Protein AF-A0A9P5N748-F1 (afdb_monomer_lite)

pLDDT: mean 77.28, std 21.76, range [34.34, 97.38]

Radius of gyration: 28.3 Å; chains: 1; bounding box: 43×40×95 Å

Secondary structure (DSSP, 8-state):
-HHHHHHHHHHHHHHHHHHHHHHHTT--------------------------------------------PPPEEEEE-TTS-EEEEESTTSPPPP----TT-HHHHHHHS-SSSTT--S--S-EETTEE--GGGHHHHHPPPTT---STTHHHHHHHHHHHHHHHHHHHHTS-HHHHHHHTEETTEEPPHHHHHHHHHHHHHHT-

Organism: Gymnopilus junonius (NCBI:txid109634)

Structure (mmCIF, N/CA/C/O backbone):
data_AF-A0A9P5N748-F1
#
_entry.id   AF-A0A9P5N748-F1
#
loop_
_atom_site.group_PDB
_atom_site.id
_atom_site.type_symbol
_atom_site.label_atom_id
_atom_site.label_alt_id
_atom_site.label_comp_id
_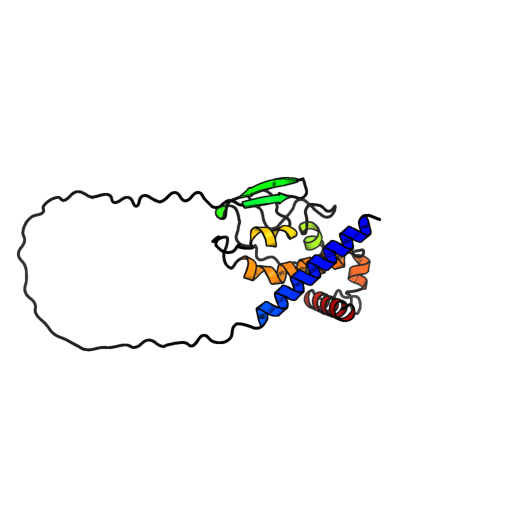atom_site.label_asym_id
_atom_site.label_entity_id
_atom_site.label_seq_id
_atom_site.pdbx_PDB_ins_code
_atom_site.Cartn_x
_atom_site.Cartn_y
_atom_site.Cartn_z
_atom_site.occupancy
_atom_site.B_iso_or_equiv
_atom_site.auth_seq_id
_atom_site.auth_comp_id
_atom_site.auth_asym_id
_atom_site.auth_atom_id
_atom_site.pdbx_PDB_model_num
ATOM 1 N N . MET A 1 1 ? 18.514 13.114 22.046 1.00 48.69 1 MET A N 1
ATOM 2 C CA . MET A 1 1 ? 18.295 14.350 21.259 1.00 48.69 1 MET A CA 1
ATOM 3 C C . MET A 1 1 ? 18.157 14.121 19.747 1.00 48.69 1 MET A C 1
ATOM 5 O O .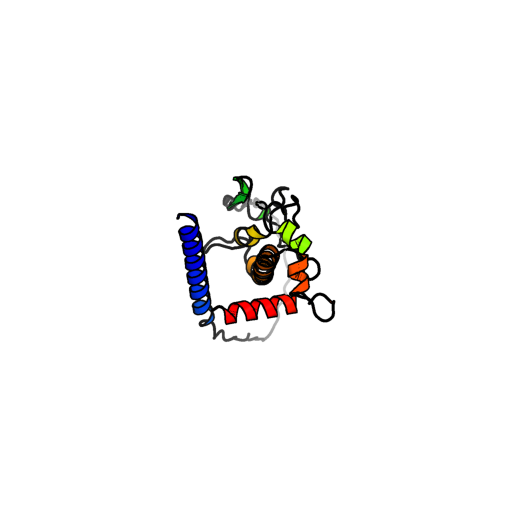 MET A 1 1 ? 17.490 14.914 19.111 1.00 48.69 1 MET A O 1
ATOM 9 N N . VAL A 1 2 ? 18.690 13.035 19.163 1.00 51.62 2 VAL A N 1
ATOM 10 C CA . VAL A 1 2 ? 18.658 12.780 17.699 1.00 51.62 2 VAL A CA 1
ATOM 11 C C . VAL A 1 2 ? 17.27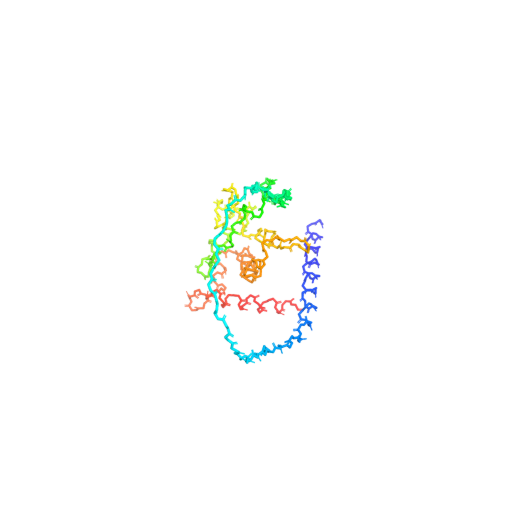4 12.356 17.156 1.00 51.62 2 VAL A C 1
ATOM 13 O O . VAL A 1 2 ? 16.932 12.645 16.016 1.00 51.62 2 VAL A O 1
ATOM 16 N N . ALA A 1 3 ? 16.429 11.712 17.970 1.00 43.66 3 ALA A N 1
ATOM 17 C CA . ALA A 1 3 ? 15.136 11.180 17.514 1.00 43.66 3 ALA A CA 1
ATOM 18 C C . ALA A 1 3 ? 14.044 12.245 17.266 1.00 43.66 3 ALA A C 1
ATOM 20 O O . ALA A 1 3 ? 13.113 11.996 16.501 1.00 43.66 3 ALA A O 1
ATOM 21 N N . GLN A 1 4 ? 14.138 13.419 17.903 1.00 40.50 4 GLN A N 1
ATOM 22 C CA . GLN A 1 4 ? 13.202 14.527 17.659 1.00 40.50 4 GLN A CA 1
ATOM 23 C C . GLN A 1 4 ? 13.522 15.251 16.348 1.00 40.50 4 GLN A C 1
ATOM 25 O O . GLN A 1 4 ? 12.605 15.583 15.603 1.00 40.50 4 GLN A O 1
ATOM 30 N N . ASP A 1 5 ? 14.806 15.379 16.021 1.00 42.56 5 ASP A N 1
ATOM 31 C CA . ASP A 1 5 ? 15.286 16.079 14.827 1.00 42.56 5 ASP A CA 1
ATOM 32 C C . ASP A 1 5 ? 14.899 15.341 13.528 1.00 42.56 5 ASP A C 1
ATOM 34 O O . ASP A 1 5 ? 14.432 15.938 12.558 1.00 42.56 5 ASP A O 1
ATOM 38 N N . VAL A 1 6 ? 14.947 14.001 13.545 1.00 49.28 6 VAL A N 1
ATOM 39 C CA . VAL A 1 6 ? 14.512 13.163 12.411 1.00 49.28 6 VAL A CA 1
ATOM 40 C C . VAL A 1 6 ? 12.992 13.208 12.217 1.00 49.28 6 VAL A C 1
ATOM 42 O O . VAL A 1 6 ? 12.520 13.271 11.081 1.00 49.28 6 VAL A O 1
ATOM 45 N N . LYS A 1 7 ? 12.205 13.224 13.303 1.00 49.28 7 LYS A N 1
ATOM 46 C CA . LYS A 1 7 ? 10.741 13.366 13.203 1.00 49.28 7 LYS A CA 1
ATOM 47 C C . LYS A 1 7 ? 10.353 14.720 12.615 1.00 49.28 7 LYS A C 1
ATOM 49 O O . LYS A 1 7 ? 9.519 14.761 11.714 1.00 49.28 7 LYS A O 1
ATOM 54 N N . GLN A 1 8 ? 11.004 15.790 13.064 1.00 47.31 8 GLN A N 1
ATOM 55 C CA . GLN A 1 8 ? 10.732 17.143 12.590 1.00 47.31 8 GLN A CA 1
ATOM 56 C C . GLN A 1 8 ? 11.133 17.315 11.115 1.00 47.31 8 GLN A C 1
ATOM 58 O O . GLN A 1 8 ? 10.377 17.885 10.331 1.00 47.31 8 GLN A O 1
ATOM 63 N N . SER A 1 9 ? 12.254 16.724 10.692 1.00 40.53 9 SER A N 1
ATOM 64 C CA . SER A 1 9 ? 12.703 16.755 9.293 1.00 40.53 9 SER A CA 1
ATOM 65 C C . SER A 1 9 ? 11.767 15.985 8.340 1.00 40.53 9 SER A C 1
ATOM 67 O O . SER A 1 9 ? 11.447 16.450 7.238 1.00 40.53 9 SER A O 1
ATOM 69 N N . ILE A 1 10 ? 11.227 14.842 8.784 1.00 50.59 10 ILE A N 1
ATOM 70 C CA . ILE A 1 10 ? 10.219 14.079 8.027 1.00 50.59 10 ILE A CA 1
ATOM 71 C C . ILE A 1 10 ? 8.899 14.857 7.932 1.00 50.59 10 ILE A C 1
ATOM 73 O O . ILE A 1 10 ? 8.238 14.838 6.891 1.00 50.59 10 ILE A O 1
ATOM 77 N N . GLU A 1 11 ? 8.504 15.556 8.990 1.00 54.81 11 GLU A N 1
ATOM 78 C CA . GLU A 1 11 ? 7.270 16.344 9.023 1.00 54.81 11 GLU A CA 1
ATOM 79 C C . GLU A 1 11 ? 7.354 17.579 8.109 1.00 54.81 11 GLU A C 1
ATOM 81 O O . GLU A 1 11 ? 6.445 17.810 7.307 1.00 54.81 11 GLU A O 1
ATOM 86 N N . ILE A 1 12 ? 8.498 18.273 8.100 1.00 53.16 12 ILE A N 1
ATOM 87 C CA . ILE A 1 12 ? 8.776 19.413 7.207 1.00 53.16 12 ILE A CA 1
ATOM 88 C C . ILE A 1 12 ? 8.770 18.982 5.732 1.00 53.16 12 ILE A C 1
ATOM 90 O O . ILE A 1 12 ? 8.123 19.620 4.896 1.00 53.16 12 ILE A O 1
ATOM 94 N N . THR A 1 13 ? 9.407 17.851 5.411 1.00 61.03 13 THR A N 1
ATOM 95 C CA . THR A 1 13 ? 9.440 17.313 4.038 1.00 61.03 13 THR A CA 1
ATOM 96 C C . THR A 1 13 ? 8.032 16.947 3.549 1.00 61.03 13 THR A C 1
ATOM 98 O O . THR A 1 13 ? 7.676 17.185 2.392 1.00 61.03 13 THR A O 1
ATOM 101 N N . ASN A 1 14 ? 7.186 16.420 4.440 1.00 46.31 14 ASN A N 1
ATOM 102 C CA . ASN A 1 14 ? 5.800 16.088 4.116 1.00 46.31 14 ASN A CA 1
ATOM 103 C C . ASN A 1 14 ? 4.906 17.332 3.966 1.00 46.31 14 ASN A C 1
ATOM 105 O O . ASN A 1 14 ? 4.003 17.316 3.125 1.00 46.31 14 ASN A O 1
ATOM 109 N N . MET A 1 15 ? 5.165 18.415 4.707 1.00 59.38 15 MET A N 1
ATOM 110 C CA . MET A 1 15 ? 4.459 19.688 4.522 1.00 59.38 15 MET A CA 1
ATOM 111 C C . MET A 1 15 ? 4.819 20.365 3.192 1.00 59.38 15 MET A C 1
ATOM 113 O O . MET A 1 15 ? 3.913 20.782 2.465 1.00 59.38 15 MET A O 1
ATOM 117 N N . GLN A 1 16 ? 6.101 20.402 2.809 1.00 59.28 16 GLN A N 1
ATOM 118 C CA . GLN A 1 16 ? 6.517 20.966 1.514 1.00 59.28 16 GLN A CA 1
ATOM 119 C C . GLN A 1 16 ? 5.959 20.172 0.324 1.00 59.28 16 GLN A C 1
ATOM 121 O O . GLN A 1 16 ? 5.496 20.763 -0.654 1.00 59.28 16 GLN A O 1
ATOM 126 N N . LEU A 1 17 ? 5.910 18.839 0.420 1.00 56.44 17 LEU A N 1
ATOM 127 C CA . LEU A 1 17 ? 5.307 17.995 -0.619 1.00 56.44 17 LEU A CA 1
ATOM 128 C C . LEU A 1 17 ? 3.792 18.220 -0.772 1.00 56.44 17 LEU A C 1
ATOM 130 O O . LEU A 1 17 ? 3.264 18.055 -1.872 1.00 56.44 17 LEU A O 1
ATOM 134 N N . MET A 1 18 ? 3.091 18.627 0.292 1.00 50.38 18 MET A N 1
ATOM 135 C CA . MET A 1 18 ? 1.658 18.937 0.232 1.00 50.38 18 MET A CA 1
ATOM 136 C C . MET A 1 18 ? 1.370 20.337 -0.326 1.00 50.38 18 MET A C 1
ATOM 138 O O . MET A 1 18 ? 0.407 20.491 -1.077 1.00 50.38 18 MET A O 1
ATOM 142 N N . GLN A 1 19 ? 2.219 21.331 -0.049 1.00 55.50 19 GLN A N 1
ATOM 143 C CA . GLN A 1 19 ? 2.080 22.677 -0.626 1.00 55.50 19 GLN A CA 1
ATOM 144 C C . GLN A 1 19 ? 2.315 22.678 -2.146 1.00 55.50 19 GLN A C 1
ATOM 146 O O . GLN A 1 19 ? 1.555 23.293 -2.894 1.00 55.50 19 GLN A O 1
ATOM 151 N N . ILE A 1 20 ? 3.284 21.896 -2.635 1.00 52.81 20 ILE A N 1
ATOM 152 C CA . ILE A 1 20 ? 3.546 21.755 -4.080 1.00 52.81 20 ILE A CA 1
ATOM 153 C C . ILE A 1 20 ? 2.343 21.134 -4.817 1.00 52.81 20 ILE A C 1
ATOM 155 O O . ILE A 1 20 ? 2.062 21.485 -5.963 1.00 52.81 20 ILE A O 1
ATOM 159 N N . LEU A 1 21 ? 1.580 20.251 -4.164 1.00 47.19 21 LEU A N 1
ATOM 160 C CA . LEU A 1 21 ? 0.404 19.618 -4.771 1.00 47.19 21 LEU A CA 1
ATOM 161 C C . LEU A 1 21 ? -0.824 20.538 -4.848 1.00 47.19 21 LEU A C 1
ATOM 163 O O . LEU A 1 21 ? -1.651 20.336 -5.736 1.00 47.19 21 LEU A O 1
ATOM 167 N N . GLN A 1 22 ? -0.935 21.550 -3.982 1.00 48.03 22 GLN A N 1
ATOM 168 C CA . GLN A 1 22 ? -2.045 22.513 -4.015 1.00 48.03 22 GLN A CA 1
ATOM 169 C C . GLN A 1 22 ? -1.911 23.530 -5.163 1.00 48.03 22 GLN A C 1
ATOM 171 O O . GLN A 1 22 ? -2.917 23.931 -5.746 1.00 48.03 22 GLN A O 1
ATOM 176 N N . HIS A 1 23 ? -0.686 23.893 -5.560 1.00 42.09 23 HIS A N 1
ATOM 177 C CA . HIS A 1 23 ? -0.467 24.839 -6.664 1.00 42.09 23 HIS A CA 1
ATOM 178 C C . HIS A 1 23 ? -0.690 24.234 -8.062 1.00 42.09 23 HIS A C 1
ATOM 180 O O . HIS A 1 23 ? -1.057 24.950 -8.990 1.00 42.09 23 HIS A O 1
ATOM 186 N N . ILE A 1 24 ? -0.537 22.916 -8.230 1.00 46.12 24 ILE A N 1
ATOM 187 C CA . ILE A 1 24 ? -0.672 22.255 -9.543 1.00 46.12 24 ILE A CA 1
ATOM 188 C C . ILE A 1 24 ? -2.147 22.097 -9.965 1.00 46.12 24 ILE A C 1
ATOM 190 O O . ILE A 1 24 ? -2.447 22.017 -11.153 1.00 46.12 24 ILE A O 1
ATOM 194 N N . THR A 1 25 ? -3.097 22.112 -9.026 1.00 42.59 25 THR A N 1
ATOM 195 C CA . THR A 1 25 ? -4.532 21.960 -9.330 1.00 42.59 25 THR A CA 1
ATOM 196 C C . THR A 1 25 ? -5.220 23.211 -9.890 1.00 42.59 25 THR A C 1
ATOM 198 O O . THR A 1 25 ? -6.383 23.122 -10.272 1.00 42.59 25 THR A O 1
ATOM 201 N N . ALA A 1 26 ? -4.537 24.357 -9.980 1.00 38.72 26 ALA A N 1
ATOM 202 C CA . ALA A 1 26 ? -5.144 25.619 -10.422 1.00 38.72 26 ALA A CA 1
ATOM 203 C C . ALA A 1 26 ? -5.000 25.923 -11.927 1.00 38.72 26 ALA A C 1
ATOM 205 O O . ALA A 1 26 ? -5.555 26.909 -12.402 1.00 38.72 26 ALA A O 1
ATOM 206 N N . SER A 1 27 ? -4.281 25.103 -12.697 1.00 43.47 27 SER A N 1
ATOM 207 C CA . SER A 1 27 ? -4.053 25.356 -14.123 1.00 43.47 27 SER A CA 1
ATOM 208 C C . SER A 1 27 ? -4.396 24.113 -14.922 1.00 43.47 27 SER A C 1
ATOM 210 O O . SER A 1 27 ? -3.620 23.167 -14.907 1.00 43.47 27 SER A O 1
ATOM 212 N N . LEU A 1 28 ? -5.587 24.086 -15.529 1.00 42.84 28 LEU A N 1
ATOM 213 C CA . LEU A 1 28 ? -5.948 23.321 -16.733 1.00 42.84 28 LEU A CA 1
ATOM 214 C C . LEU A 1 28 ? -7.451 23.518 -17.002 1.00 42.84 28 LEU A C 1
ATOM 216 O O . LEU A 1 28 ? -8.281 22.647 -16.749 1.00 42.84 28 LEU A O 1
ATOM 220 N N . SER A 1 29 ? -7.803 24.684 -17.534 1.00 40.81 29 SER A N 1
ATOM 221 C CA . SER A 1 29 ? -9.050 24.887 -18.272 1.00 40.81 29 SER A CA 1
ATOM 222 C C . SER A 1 29 ? -8.709 25.447 -19.653 1.00 40.81 29 SER A C 1
ATOM 224 O O . SER A 1 29 ? -7.860 26.326 -19.771 1.00 40.81 29 SER A O 1
ATOM 226 N N . HIS A 1 30 ? -9.405 24.909 -20.661 1.00 37.56 30 HIS A N 1
ATOM 227 C CA . HIS A 1 30 ? -9.376 25.173 -22.109 1.00 37.56 30 HIS A CA 1
ATOM 228 C C . HIS A 1 30 ? -8.684 24.104 -22.972 1.00 37.56 30 HIS A C 1
ATOM 230 O O . HIS A 1 30 ? -7.478 24.088 -23.200 1.00 37.56 30 HIS A O 1
ATOM 236 N N . THR A 1 31 ? -9.511 23.224 -23.538 1.00 34.75 31 THR A N 1
ATOM 237 C CA . THR A 1 31 ? -9.232 22.528 -24.798 1.00 34.75 31 THR A CA 1
ATOM 238 C C . THR A 1 31 ? -10.515 22.576 -25.622 1.00 34.75 31 THR A C 1
ATOM 240 O O . THR A 1 31 ? -11.514 21.960 -25.254 1.00 34.75 31 THR A O 1
ATOM 243 N N . THR A 1 32 ? -10.501 23.363 -26.696 1.00 38.91 32 THR A N 1
ATOM 244 C CA . THR A 1 32 ? -11.618 23.521 -27.635 1.00 38.91 32 THR A CA 1
ATOM 245 C C . THR A 1 32 ? -11.509 22.468 -28.737 1.00 38.91 32 THR A C 1
ATOM 247 O O . THR A 1 32 ? -10.453 22.301 -29.343 1.00 38.91 32 THR A O 1
ATOM 250 N N . PHE A 1 33 ? -12.608 21.750 -28.970 1.00 43.28 33 PHE A N 1
ATOM 251 C CA . PHE A 1 33 ? -12.802 20.783 -30.052 1.00 43.28 33 PHE A CA 1
ATOM 252 C C . PHE A 1 33 ? -12.967 21.486 -31.411 1.00 43.28 33 PHE A C 1
ATOM 254 O O . PHE A 1 33 ? -13.668 22.491 -31.494 1.00 43.28 33 PHE A O 1
ATOM 261 N N . TYR A 1 34 ? -12.417 20.899 -32.479 1.00 34.34 34 TYR A N 1
ATOM 262 C CA . TYR A 1 34 ? -12.770 21.216 -33.871 1.00 34.34 34 TYR A CA 1
ATOM 263 C C . TYR A 1 34 ? -13.382 19.983 -34.560 1.00 34.34 34 TYR A C 1
ATOM 265 O O . TYR A 1 34 ? -12.848 18.884 -34.386 1.00 34.34 34 TYR A O 1
ATOM 273 N N . PRO A 1 35 ? -14.473 20.134 -35.338 1.00 52.19 35 PRO A N 1
ATOM 274 C CA . PRO A 1 35 ? -15.096 19.037 -36.070 1.00 52.19 35 PRO A CA 1
ATOM 275 C C . PRO A 1 35 ? -14.623 18.919 -37.531 1.00 52.19 35 PRO A C 1
ATOM 277 O O . PRO A 1 35 ? -14.302 19.896 -38.204 1.00 52.19 35 PRO A O 1
ATOM 280 N N . THR A 1 36 ? -14.642 17.671 -37.996 1.00 45.28 36 THR A N 1
ATOM 281 C CA . THR A 1 36 ? -14.395 17.152 -39.349 1.00 45.28 36 THR A CA 1
ATOM 282 C C . THR A 1 36 ? -15.318 17.753 -40.415 1.00 45.28 36 THR A C 1
ATOM 284 O O . THR A 1 36 ? -16.527 17.832 -40.202 1.00 45.28 36 THR A O 1
ATOM 287 N N . GLN A 1 37 ? -14.783 18.054 -41.605 1.00 42.19 37 GLN A N 1
ATOM 288 C CA . GLN A 1 37 ? -15.585 18.283 -42.813 1.00 42.19 37 GLN A CA 1
ATOM 289 C C . GLN A 1 37 ? -15.381 17.187 -43.867 1.00 42.19 37 GLN A C 1
ATOM 291 O O . GLN A 1 37 ? -14.265 16.751 -44.137 1.00 42.19 37 GLN A O 1
ATOM 296 N N . HIS A 1 38 ? -16.510 16.767 -44.443 1.00 47.38 38 HIS A N 1
ATOM 297 C CA . HIS A 1 38 ? -16.647 15.915 -45.622 1.00 47.38 38 HIS A CA 1
ATOM 298 C C . HIS A 1 38 ? -16.601 16.764 -46.903 1.00 47.38 38 HIS A C 1
ATOM 300 O O . HIS A 1 38 ? -17.049 17.910 -46.907 1.00 47.38 38 HIS A O 1
ATOM 306 N N . SER A 1 39 ? -16.183 16.171 -48.022 1.00 48.59 39 SER A N 1
ATOM 307 C CA . SER A 1 39 ? -16.616 16.606 -49.355 1.00 48.59 39 SER A CA 1
ATOM 308 C C . SER A 1 39 ? -16.720 15.426 -50.318 1.00 48.59 39 SER A C 1
ATOM 310 O O . SER A 1 39 ? -15.947 14.474 -50.254 1.00 48.59 39 SER A O 1
ATOM 312 N N . VAL A 1 40 ? -17.750 15.513 -51.158 1.00 50.47 40 VAL A N 1
ATOM 313 C CA . VAL A 1 40 ? -18.237 14.557 -52.165 1.00 50.47 40 VAL A CA 1
ATOM 314 C C . VAL A 1 40 ? -18.034 15.200 -53.555 1.00 50.47 40 VAL A C 1
ATOM 316 O O . VAL A 1 40 ? -17.627 16.356 -53.616 1.00 50.47 40 VAL A O 1
ATOM 319 N N . ILE A 1 41 ? -18.416 14.486 -54.629 1.00 43.91 41 ILE A N 1
ATOM 320 C CA . ILE A 1 41 ? -18.447 14.805 -56.086 1.00 43.91 41 ILE A CA 1
ATOM 321 C C . ILE A 1 41 ? -17.267 14.118 -56.815 1.00 43.91 41 ILE A C 1
ATOM 323 O O . ILE A 1 41 ? -16.130 14.285 -56.408 1.00 43.91 41 ILE A O 1
ATOM 327 N N . GLY A 1 42 ? -17.381 13.317 -57.883 1.00 35.88 42 GLY A N 1
ATOM 328 C CA . GLY A 1 42 ? -18.489 12.875 -58.737 1.00 35.88 42 GLY A CA 1
ATOM 329 C C . GLY A 1 42 ? -17.998 12.639 -60.189 1.00 35.88 42 GLY A C 1
ATOM 330 O O . GLY A 1 42 ? -17.839 13.623 -60.888 1.00 35.88 42 GLY A O 1
ATOM 331 N N . ALA A 1 43 ? -17.810 11.360 -60.596 1.00 38.00 43 ALA A N 1
ATOM 332 C CA . ALA A 1 43 ? -17.871 10.722 -61.953 1.00 38.00 43 ALA A CA 1
ATOM 333 C C . ALA A 1 43 ? -17.064 11.299 -63.173 1.00 38.00 43 ALA A C 1
ATOM 335 O O . ALA A 1 43 ? -16.572 12.414 -63.077 1.00 38.00 43 ALA A O 1
ATOM 336 N N . PRO A 1 44 ? -16.980 10.650 -64.378 1.00 48.59 44 PRO A N 1
ATOM 337 C CA . PRO A 1 44 ? -17.173 9.237 -64.804 1.00 48.59 44 PRO A CA 1
ATOM 338 C C . PRO A 1 44 ? -16.071 8.632 -65.755 1.00 48.59 44 PRO A C 1
ATOM 340 O O . PRO A 1 44 ? -15.312 9.347 -66.388 1.00 48.59 44 PRO A O 1
ATOM 343 N N . VAL A 1 45 ? -16.090 7.287 -65.899 1.00 44.91 45 VAL A N 1
ATOM 344 C CA . VAL A 1 45 ? -15.842 6.408 -67.093 1.00 44.91 45 VAL A CA 1
ATOM 345 C C . VAL A 1 45 ? -14.578 6.565 -67.975 1.00 44.91 45 VAL A C 1
ATOM 347 O O . VAL A 1 45 ? -14.459 7.552 -68.679 1.00 44.91 45 VAL A O 1
ATOM 350 N N . GLN A 1 46 ? -13.791 5.476 -68.139 1.00 44.25 46 GLN A N 1
ATOM 351 C CA . GLN A 1 46 ? -13.497 4.828 -69.449 1.00 44.25 46 GLN A CA 1
ATOM 352 C C . GLN A 1 46 ? -12.837 3.437 -69.279 1.00 44.25 46 GLN A C 1
ATOM 354 O O . GLN A 1 46 ? -11.895 3.278 -68.509 1.00 44.25 46 GLN A O 1
ATOM 359 N N . ARG A 1 47 ? -13.345 2.411 -69.986 1.00 46.31 47 ARG A N 1
ATOM 360 C CA . ARG A 1 47 ? -12.785 1.042 -70.056 1.00 46.31 47 ARG A CA 1
ATOM 361 C C . ARG A 1 47 ? -11.890 0.897 -71.290 1.00 46.31 47 ARG A C 1
ATOM 363 O O . ARG A 1 47 ? -12.322 1.290 -72.370 1.00 46.31 47 ARG A O 1
ATOM 370 N N . GLN A 1 48 ? -10.759 0.200 -71.164 1.00 51.69 48 GLN A N 1
ATOM 371 C CA . GLN A 1 48 ? -10.117 -0.528 -72.271 1.00 51.69 48 GLN A CA 1
ATOM 372 C C . GLN A 1 48 ? -9.257 -1.704 -71.741 1.00 51.69 48 GLN A C 1
ATOM 374 O O . GLN A 1 48 ? -8.691 -1.575 -70.655 1.00 51.69 48 GLN A O 1
ATOM 379 N N . PRO A 1 49 ? -9.196 -2.856 -72.449 1.00 49.47 49 PRO A N 1
ATOM 380 C CA . PRO A 1 49 ? -8.466 -4.062 -72.034 1.00 49.47 49 PRO A CA 1
ATOM 381 C C . PRO A 1 49 ? -7.021 -4.159 -72.588 1.00 49.47 49 PRO A C 1
ATOM 383 O O . PRO A 1 49 ? -6.609 -3.368 -73.428 1.00 49.47 49 PRO A O 1
ATOM 386 N N . ALA A 1 50 ? -6.297 -5.160 -72.063 1.00 41.47 50 ALA A N 1
ATOM 387 C CA . ALA A 1 50 ? -4.846 -5.432 -72.040 1.00 41.47 50 ALA A CA 1
ATOM 388 C C . ALA A 1 50 ? -4.070 -5.505 -73.382 1.00 41.47 50 ALA A C 1
ATOM 390 O O . ALA A 1 50 ? -4.668 -5.610 -74.452 1.00 41.47 50 ALA A O 1
ATOM 391 N N . PRO A 1 51 ? -2.720 -5.573 -73.314 1.00 51.03 51 PRO A N 1
ATOM 392 C CA . PRO A 1 51 ? -2.086 -6.881 -73.546 1.00 51.03 51 PRO A CA 1
ATOM 393 C C . PRO A 1 51 ? -0.926 -7.232 -72.590 1.00 51.03 51 PRO A C 1
ATOM 395 O O . PRO A 1 51 ? -0.320 -6.385 -71.940 1.00 51.03 51 PRO A O 1
ATOM 398 N N . ALA A 1 52 ? -0.644 -8.534 -72.528 1.00 46.59 52 ALA A N 1
ATOM 399 C CA . ALA A 1 52 ? 0.402 -9.186 -71.749 1.00 46.59 52 ALA A CA 1
ATOM 400 C C . ALA A 1 52 ? 1.827 -8.891 -72.259 1.00 46.59 52 ALA A C 1
ATOM 402 O O . ALA A 1 52 ? 2.064 -8.906 -73.465 1.00 46.59 52 ALA A O 1
ATOM 403 N N . ALA A 1 53 ? 2.786 -8.747 -71.336 1.00 45.66 53 ALA A N 1
ATOM 404 C CA . ALA A 1 53 ? 4.210 -8.988 -71.581 1.00 45.66 53 ALA A CA 1
ATOM 405 C C . ALA A 1 53 ? 4.942 -9.375 -70.275 1.00 45.66 53 ALA A C 1
ATOM 407 O O . ALA A 1 53 ? 4.551 -8.977 -69.184 1.00 45.66 53 ALA A O 1
ATOM 408 N N . ALA A 1 54 ? 5.965 -10.209 -70.452 1.00 55.78 54 ALA A N 1
ATOM 409 C CA . ALA A 1 54 ? 6.691 -11.105 -69.546 1.00 55.78 54 ALA A CA 1
ATOM 410 C C . ALA A 1 54 ? 7.347 -10.518 -68.260 1.00 55.78 54 ALA A C 1
ATOM 412 O O . ALA A 1 54 ? 7.514 -9.305 -68.144 1.00 55.78 54 ALA A O 1
ATOM 413 N N . PRO A 1 55 ? 7.759 -11.387 -67.302 1.00 54.00 55 PRO A N 1
ATOM 414 C CA . PRO A 1 55 ? 8.308 -10.996 -66.005 1.00 54.00 55 PRO A CA 1
ATOM 415 C C . PRO A 1 55 ? 9.825 -10.763 -66.065 1.00 54.00 55 PRO A C 1
ATOM 417 O O . PRO A 1 55 ? 10.542 -11.516 -66.722 1.00 54.00 55 PRO A O 1
ATOM 420 N N . SER A 1 56 ? 10.323 -9.792 -65.296 1.00 52.81 56 SER A N 1
ATOM 421 C CA . SER A 1 56 ? 11.754 -9.665 -64.987 1.00 52.81 56 SER A CA 1
ATOM 422 C C . SER A 1 56 ? 11.979 -9.713 -63.472 1.00 52.81 56 SER A C 1
ATOM 424 O O . SER A 1 56 ? 11.222 -9.084 -62.727 1.00 52.81 56 SER A O 1
ATOM 426 N N . PRO A 1 57 ? 12.995 -10.458 -62.997 1.00 55.66 57 PRO A N 1
ATOM 427 C CA . PRO A 1 57 ? 13.220 -10.714 -61.585 1.00 55.66 57 PRO A CA 1
ATOM 428 C C . PRO A 1 57 ? 14.005 -9.553 -60.978 1.00 55.66 57 PRO A C 1
ATOM 430 O O . PRO A 1 57 ? 15.135 -9.281 -61.380 1.00 55.66 57 PRO A O 1
ATOM 433 N N . ILE A 1 58 ? 13.431 -8.874 -59.987 1.00 50.41 58 ILE A N 1
ATOM 434 C CA . ILE A 1 58 ? 14.174 -7.905 -59.183 1.00 50.41 58 ILE A CA 1
ATOM 435 C C . ILE A 1 58 ? 14.104 -8.369 -57.731 1.00 50.41 58 ILE A C 1
ATOM 437 O O . ILE A 1 58 ? 13.053 -8.377 -57.098 1.00 50.41 58 ILE A O 1
ATOM 441 N N . LEU A 1 59 ? 15.265 -8.856 -57.304 1.00 56.12 59 LEU A N 1
ATOM 442 C CA . LEU A 1 59 ? 15.750 -9.196 -55.969 1.00 56.12 59 LEU A CA 1
ATOM 443 C C . LEU A 1 59 ? 14.898 -8.652 -54.803 1.00 56.12 59 LEU A C 1
ATOM 445 O O . LEU A 1 59 ? 14.626 -7.449 -54.764 1.00 56.12 59 LEU A O 1
ATOM 449 N N . PRO A 1 60 ? 14.572 -9.465 -53.779 1.00 50.12 60 PRO A N 1
ATOM 450 C CA . PRO A 1 60 ? 14.086 -8.916 -52.526 1.00 50.12 60 PRO A CA 1
ATOM 451 C C . PRO A 1 60 ? 15.255 -8.211 -51.827 1.00 50.12 60 PRO A C 1
ATOM 453 O O . PRO A 1 60 ? 16.058 -8.836 -51.134 1.00 50.12 60 PRO A O 1
ATOM 456 N N . SER A 1 61 ? 15.347 -6.889 -51.993 1.00 48.06 61 SER A N 1
ATOM 457 C CA . SER A 1 61 ? 16.047 -6.035 -51.034 1.00 48.06 61 SER A CA 1
ATOM 458 C C . SER A 1 61 ? 15.319 -6.161 -49.703 1.00 48.06 61 SER A C 1
ATOM 460 O O . SER A 1 61 ? 14.355 -5.453 -49.416 1.00 48.06 61 SER A O 1
ATOM 462 N N . SER A 1 62 ? 15.781 -7.118 -48.905 1.00 50.72 62 SER A N 1
ATOM 463 C CA . SER A 1 62 ? 15.515 -7.211 -47.481 1.00 50.72 62 SER A CA 1
ATOM 464 C C . SER A 1 62 ? 16.073 -5.954 -46.814 1.00 50.72 62 SER A C 1
ATOM 466 O O . SER A 1 62 ? 17.182 -5.947 -46.281 1.00 50.72 62 SER A O 1
ATOM 468 N N . LEU A 1 63 ? 15.291 -4.875 -46.837 1.00 48.28 63 LEU A N 1
ATOM 469 C CA . LEU A 1 63 ? 15.385 -3.800 -45.862 1.00 48.28 63 LEU A CA 1
ATOM 470 C C . LEU A 1 63 ? 14.963 -4.397 -44.519 1.00 48.28 63 LEU A C 1
ATOM 472 O O . LEU A 1 63 ? 13.813 -4.288 -44.103 1.00 48.28 63 LEU A O 1
ATOM 476 N N . GLN A 1 64 ? 15.900 -5.071 -43.852 1.00 58.38 64 GLN A N 1
ATOM 477 C CA . GLN A 1 64 ? 15.825 -5.206 -42.408 1.00 58.38 64 GLN A CA 1
ATOM 478 C C . GLN A 1 64 ? 15.821 -3.775 -41.862 1.00 58.38 64 GLN A C 1
ATOM 480 O O . GLN A 1 64 ? 16.790 -3.046 -42.096 1.00 58.38 64 GLN A O 1
ATOM 485 N N . PRO A 1 65 ? 14.780 -3.332 -41.138 1.00 51.12 65 PRO A N 1
ATOM 486 C CA . PRO A 1 65 ? 14.961 -2.211 -40.243 1.00 51.12 65 PRO A CA 1
ATOM 487 C C . PRO A 1 65 ? 16.046 -2.673 -39.276 1.00 51.12 65 PRO A C 1
ATOM 489 O O . PRO A 1 65 ? 15.838 -3.632 -38.529 1.00 51.12 65 PRO A O 1
ATOM 492 N N . GLN A 1 66 ? 17.227 -2.055 -39.332 1.00 46.84 66 GLN A N 1
ATOM 493 C CA . GLN A 1 66 ? 18.181 -2.158 -38.241 1.00 46.84 66 GLN A CA 1
ATOM 494 C C . GLN A 1 66 ? 17.460 -1.610 -37.015 1.00 46.84 66 GLN A C 1
ATOM 496 O O . GLN A 1 66 ? 17.361 -0.399 -36.816 1.00 46.84 66 GLN A O 1
ATOM 501 N N . GLY A 1 67 ? 16.860 -2.522 -36.251 1.00 49.12 67 GLY A N 1
ATOM 502 C CA . GLY A 1 67 ? 16.285 -2.226 -34.962 1.00 49.12 67 GLY A CA 1
ATOM 503 C C . GLY A 1 67 ? 17.413 -1.654 -34.135 1.00 49.12 67 GLY A C 1
ATOM 504 O O . GLY A 1 67 ? 18.340 -2.373 -33.769 1.00 49.12 67 GLY A O 1
ATOM 505 N N . GLN A 1 68 ? 17.364 -0.347 -33.897 1.00 49.41 68 GLN A N 1
ATOM 506 C CA . GLN A 1 68 ? 18.138 0.274 -32.844 1.00 49.41 68 GLN A CA 1
ATOM 507 C C . GLN A 1 68 ? 17.814 -0.523 -31.584 1.00 49.41 68 GLN A C 1
ATOM 509 O O . GLN A 1 68 ? 16.710 -0.423 -31.049 1.00 49.41 68 GLN A O 1
ATOM 514 N N . SER A 1 69 ? 18.742 -1.376 -31.154 1.00 52.41 69 SER A N 1
ATOM 515 C CA . SER A 1 69 ? 18.653 -2.087 -29.890 1.00 52.41 69 SER A CA 1
ATOM 516 C C . SER A 1 69 ? 18.849 -1.048 -28.792 1.00 52.41 69 SER A C 1
ATOM 518 O O . SER A 1 69 ? 19.932 -0.911 -28.223 1.00 52.41 69 SER A O 1
ATOM 520 N N . SER A 1 70 ? 17.821 -0.231 -28.553 1.00 69.56 70 SER A N 1
ATOM 521 C CA . SER A 1 70 ? 17.770 0.624 -27.383 1.00 69.56 70 SER A CA 1
ATOM 522 C C . SER A 1 70 ? 17.805 -0.316 -26.190 1.00 69.56 70 SER A C 1
ATOM 524 O O . SER A 1 70 ? 16.876 -1.107 -26.005 1.00 69.56 70 SER A O 1
ATOM 526 N N . MET A 1 71 ? 18.892 -0.278 -25.423 1.00 74.25 71 MET A N 1
ATOM 527 C CA . MET A 1 71 ? 18.986 -1.034 -24.181 1.00 74.25 71 MET A CA 1
ATOM 528 C C . MET A 1 71 ? 17.724 -0.771 -23.348 1.00 74.25 71 MET A C 1
ATOM 530 O O . MET A 1 71 ? 17.331 0.394 -23.203 1.00 74.25 71 MET A O 1
ATOM 534 N N . PRO A 1 72 ? 17.059 -1.817 -22.828 1.00 82.38 72 PRO A N 1
ATOM 535 C CA . PRO A 1 72 ? 15.835 -1.634 -22.072 1.00 82.38 72 PRO A CA 1
ATOM 536 C C . PRO A 1 72 ? 16.124 -0.781 -20.838 1.00 82.38 72 PRO A C 1
ATOM 538 O O . PRO A 1 72 ? 17.051 -1.047 -20.066 1.00 82.38 72 PRO A O 1
ATOM 541 N N . VAL A 1 73 ? 15.319 0.266 -20.650 1.00 88.31 73 VAL A N 1
ATOM 542 C CA . VAL A 1 73 ? 15.414 1.119 -19.465 1.00 88.31 73 VAL A CA 1
ATOM 543 C C . VAL A 1 73 ? 15.241 0.243 -18.230 1.00 88.31 73 VAL A C 1
ATOM 545 O O . VAL A 1 73 ? 14.255 -0.481 -18.098 1.00 88.31 73 VAL A O 1
ATOM 548 N N . THR A 1 74 ? 16.210 0.326 -17.327 1.00 92.38 74 THR A N 1
ATOM 549 C CA . THR A 1 74 ? 16.260 -0.473 -16.105 1.00 92.38 74 THR A CA 1
ATOM 550 C C . THR A 1 74 ? 16.099 0.430 -14.884 1.00 92.38 74 THR A C 1
ATOM 552 O O . THR A 1 74 ? 16.526 1.588 -14.886 1.00 92.38 74 THR A O 1
ATOM 555 N N . ARG A 1 75 ? 15.465 -0.088 -13.831 1.00 92.62 75 ARG A N 1
ATOM 556 C CA . ARG A 1 75 ? 15.304 0.566 -12.530 1.00 92.62 75 ARG A CA 1
ATOM 557 C C . ARG A 1 75 ? 15.721 -0.371 -11.407 1.00 92.62 75 ARG A C 1
ATOM 559 O O . ARG A 1 75 ? 15.724 -1.587 -11.568 1.00 92.62 75 ARG A O 1
ATOM 566 N N . SER A 1 76 ? 16.048 0.220 -10.266 1.00 93.94 76 SER A N 1
ATOM 567 C CA . SER A 1 76 ? 16.380 -0.491 -9.038 1.00 93.94 76 SER A CA 1
ATOM 568 C C . SER A 1 76 ? 15.438 -0.092 -7.906 1.00 93.94 76 SER A C 1
ATOM 570 O O . SER A 1 76 ? 15.065 1.079 -7.795 1.00 93.94 76 SER A O 1
ATOM 572 N N . LEU A 1 77 ? 15.106 -1.052 -7.050 1.00 95.50 77 LEU A N 1
ATOM 573 C CA . LEU A 1 77 ? 14.404 -0.865 -5.783 1.00 95.50 77 LEU A CA 1
ATOM 574 C C . LEU A 1 77 ? 15.232 -1.519 -4.674 1.00 95.50 77 LEU A C 1
ATOM 576 O O . LEU A 1 77 ? 15.704 -2.634 -4.865 1.00 95.50 77 LEU A O 1
ATOM 580 N N . THR A 1 78 ? 15.397 -0.850 -3.537 1.00 96.56 78 THR A N 1
ATOM 581 C CA . THR A 1 78 ? 15.999 -1.453 -2.339 1.00 96.56 78 THR A CA 1
ATOM 582 C C . THR A 1 78 ? 14.879 -1.952 -1.432 1.00 96.56 78 THR A C 1
ATOM 584 O O . THR A 1 78 ? 14.023 -1.158 -1.038 1.00 96.56 78 THR A O 1
ATOM 587 N N . LEU A 1 79 ? 14.873 -3.253 -1.151 1.00 95.50 79 LEU A N 1
ATOM 588 C CA . LEU A 1 79 ? 13.901 -3.917 -0.280 1.00 95.50 79 LEU A CA 1
ATOM 589 C C . LEU A 1 79 ? 14.273 -3.747 1.200 1.00 95.50 79 LEU A C 1
ATOM 591 O O . LEU A 1 79 ? 15.371 -3.287 1.528 1.00 95.50 79 LEU A O 1
ATOM 595 N N . GLY A 1 80 ? 13.357 -4.110 2.097 1.00 92.69 80 GLY A N 1
ATOM 596 C CA . GLY A 1 80 ? 13.521 -3.964 3.545 1.00 92.69 80 GLY A CA 1
ATOM 597 C C . GLY A 1 80 ? 14.672 -4.779 4.141 1.00 92.69 80 GLY A C 1
ATOM 598 O O . GLY A 1 80 ? 15.244 -4.382 5.153 1.00 92.69 80 GLY A O 1
ATOM 599 N N . ASP A 1 81 ? 15.065 -5.869 3.483 1.00 92.69 81 ASP A N 1
ATOM 600 C CA . ASP A 1 81 ? 16.235 -6.690 3.821 1.00 92.69 81 ASP A CA 1
ATOM 601 C C . ASP A 1 81 ? 17.566 -6.122 3.282 1.00 92.69 81 ASP A C 1
ATOM 603 O O . ASP A 1 81 ? 18.631 -6.703 3.490 1.00 92.69 81 ASP A O 1
ATOM 607 N N . GLY A 1 82 ? 17.519 -4.979 2.590 1.00 93.50 82 GLY A N 1
ATOM 608 C CA . GLY A 1 82 ? 18.667 -4.340 1.953 1.00 93.50 82 GLY A CA 1
ATOM 609 C C . GLY A 1 82 ? 18.997 -4.878 0.558 1.00 93.50 82 GLY A C 1
ATOM 610 O O . GLY A 1 82 ? 19.892 -4.334 -0.097 1.00 93.50 82 GLY A O 1
ATOM 611 N N . GLN A 1 83 ? 18.286 -5.893 0.057 1.00 94.31 83 GLN A N 1
ATOM 612 C CA . GLN A 1 83 ? 18.504 -6.419 -1.285 1.00 94.31 83 GLN A CA 1
ATOM 613 C C . GLN A 1 83 ? 18.117 -5.378 -2.344 1.00 94.31 83 GLN A C 1
ATOM 615 O O . GLN A 1 83 ? 17.027 -4.803 -2.327 1.00 94.31 83 GLN A O 1
ATOM 620 N N . GLN A 1 84 ? 19.001 -5.164 -3.322 1.00 96.44 84 GLN A N 1
ATOM 621 C CA . GLN A 1 84 ? 18.693 -4.343 -4.488 1.00 96.44 84 GLN A CA 1
ATOM 622 C C . GLN A 1 84 ? 18.077 -5.199 -5.601 1.00 96.44 84 GLN A C 1
ATOM 624 O O . GLN A 1 84 ? 18.736 -6.045 -6.207 1.00 96.44 84 GLN A O 1
ATOM 629 N N . LEU A 1 85 ? 16.809 -4.944 -5.907 1.00 96.31 85 LEU A N 1
ATOM 630 C CA . LEU A 1 85 ? 16.088 -5.559 -7.011 1.00 96.31 85 LEU A CA 1
ATOM 631 C C . LEU A 1 85 ? 16.197 -4.692 -8.264 1.00 96.31 85 LEU A C 1
ATOM 633 O O . LEU A 1 85 ? 15.681 -3.577 -8.301 1.00 96.31 85 LEU A O 1
ATOM 637 N N . VAL A 1 86 ? 16.830 -5.229 -9.307 1.00 96.19 86 VAL A N 1
ATOM 638 C CA . VAL A 1 86 ? 16.997 -4.577 -10.612 1.00 96.19 86 VAL A CA 1
ATOM 639 C C . VAL A 1 86 ? 16.026 -5.176 -11.638 1.00 96.19 86 VAL A C 1
ATOM 641 O O . VAL A 1 86 ? 16.009 -6.395 -11.856 1.00 96.19 86 VAL A O 1
ATOM 644 N N . PHE A 1 87 ? 15.218 -4.321 -12.268 1.00 95.31 87 PHE A N 1
ATOM 645 C CA . PHE A 1 87 ? 14.107 -4.713 -13.139 1.00 95.31 87 PHE A CA 1
ATOM 646 C C . PHE A 1 87 ? 13.877 -3.744 -14.304 1.00 95.31 87 PHE A C 1
ATOM 648 O O . PHE A 1 87 ? 14.172 -2.549 -14.233 1.00 95.31 87 PHE A O 1
ATOM 655 N N . THR A 1 88 ? 13.313 -4.273 -15.381 1.00 94.44 88 THR A N 1
ATOM 656 C CA . THR A 1 88 ? 12.872 -3.548 -16.575 1.00 94.44 88 THR A CA 1
ATOM 657 C C . THR A 1 88 ? 11.370 -3.270 -16.515 1.00 94.44 88 THR A C 1
ATOM 659 O O . THR A 1 88 ? 10.676 -3.684 -15.584 1.00 94.44 88 THR A O 1
ATOM 662 N N . ALA A 1 89 ? 10.835 -2.556 -17.508 1.00 92.56 89 ALA A N 1
ATOM 663 C CA . ALA A 1 89 ? 9.393 -2.354 -17.599 1.00 92.56 89 ALA A CA 1
ATOM 664 C C . ALA A 1 89 ? 8.633 -3.681 -17.798 1.00 92.56 89 ALA A C 1
ATOM 666 O O . ALA A 1 89 ? 7.524 -3.812 -17.284 1.00 92.56 89 ALA A O 1
ATOM 667 N N . ASP A 1 90 ? 9.206 -4.660 -18.495 1.00 92.94 90 ASP A N 1
ATOM 668 C CA . ASP A 1 90 ? 8.533 -5.931 -18.798 1.00 92.94 90 ASP A CA 1
ATOM 669 C C . ASP A 1 90 ? 8.414 -6.838 -17.569 1.00 92.94 90 ASP A C 1
ATOM 671 O O . ASP A 1 90 ? 7.435 -7.567 -17.429 1.00 92.94 90 ASP A O 1
ATOM 675 N N . ASP A 1 91 ? 9.338 -6.703 -16.615 1.00 94.88 91 ASP A N 1
ATOM 676 C CA . ASP A 1 91 ? 9.291 -7.407 -15.329 1.00 94.88 91 ASP A CA 1
ATOM 677 C C . ASP A 1 91 ? 8.166 -6.905 -14.404 1.00 94.88 91 ASP A C 1
ATOM 679 O O . ASP A 1 91 ? 7.799 -7.578 -13.437 1.00 94.88 91 ASP A O 1
ATOM 683 N N . VAL A 1 92 ? 7.642 -5.698 -14.654 1.00 94.50 92 VAL A N 1
ATOM 684 C CA . VAL A 1 92 ? 6.612 -5.074 -13.818 1.00 94.50 92 VAL A CA 1
ATOM 685 C C . VAL A 1 92 ? 5.228 -5.427 -14.364 1.00 94.50 92 VAL A C 1
ATOM 687 O O . VAL A 1 92 ? 4.884 -4.993 -15.473 1.00 94.50 92 VAL A O 1
ATOM 690 N N . PRO A 1 93 ? 4.389 -6.148 -13.600 1.00 93.38 93 PRO A N 1
ATOM 691 C CA . PRO A 1 93 ? 3.038 -6.466 -14.039 1.00 93.38 93 PRO A CA 1
ATOM 692 C C . PRO A 1 93 ? 2.164 -5.207 -14.120 1.00 93.38 93 PRO A C 1
ATOM 694 O O . PRO A 1 93 ? 2.522 -4.117 -13.676 1.00 93.38 93 PRO A O 1
ATOM 697 N N . VAL A 1 94 ? 0.976 -5.347 -14.702 1.00 91.19 94 VAL A N 1
ATOM 698 C CA . VAL A 1 94 ? -0.077 -4.336 -14.538 1.00 91.19 94 VAL A CA 1
ATOM 699 C C . VAL A 1 94 ? -0.479 -4.304 -13.052 1.00 91.19 94 VAL A C 1
ATOM 701 O O . VAL A 1 94 ? -0.568 -5.378 -12.450 1.00 91.19 94 VAL A O 1
ATOM 704 N N . PRO A 1 95 ? -0.739 -3.124 -12.443 1.00 89.62 95 PRO A N 1
ATOM 705 C CA . PRO A 1 95 ? -1.195 -3.047 -11.062 1.00 89.62 95 PRO A CA 1
ATOM 706 C C . PRO A 1 95 ? -2.398 -3.969 -10.838 1.00 89.62 95 PRO A C 1
ATOM 708 O O . PRO A 1 95 ? -3.405 -3.836 -11.542 1.00 89.62 95 PRO A O 1
ATOM 711 N N . PRO A 1 96 ? -2.331 -4.897 -9.871 1.00 89.94 96 PRO A N 1
ATOM 712 C CA . PRO A 1 96 ? -3.423 -5.826 -9.653 1.00 89.94 96 PRO A CA 1
ATOM 713 C C . PRO A 1 96 ? -4.647 -5.073 -9.121 1.00 89.94 96 PRO A C 1
ATOM 715 O O . PRO A 1 96 ? -4.544 -4.140 -8.315 1.00 89.94 96 PRO A O 1
ATOM 718 N N . ALA A 1 97 ? -5.835 -5.487 -9.564 1.00 88.75 97 ALA A N 1
ATOM 719 C CA . ALA A 1 97 ? -7.106 -4.913 -9.136 1.00 88.75 97 ALA A CA 1
ATOM 720 C C . ALA A 1 97 ? -7.467 -5.377 -7.714 1.00 88.75 97 ALA A C 1
ATOM 722 O O . ALA A 1 97 ? -8.371 -6.180 -7.509 1.00 88.75 97 ALA A O 1
ATOM 723 N N . VAL A 1 98 ? -6.741 -4.872 -6.716 1.00 91.81 98 VAL A N 1
ATOM 724 C CA . VAL A 1 98 ? -6.906 -5.271 -5.313 1.00 91.81 98 VAL A CA 1
ATOM 725 C C . VAL A 1 98 ? -7.841 -4.326 -4.556 1.00 91.81 98 VAL A C 1
ATOM 727 O O . VAL A 1 98 ? -7.952 -3.127 -4.856 1.00 91.81 98 VAL A O 1
ATOM 730 N N . SER A 1 99 ? -8.525 -4.884 -3.559 1.00 92.56 99 SER A N 1
ATOM 731 C CA . SER A 1 99 ? -9.360 -4.161 -2.605 1.00 92.56 99 SER A CA 1
ATOM 732 C C . SER A 1 99 ? -9.153 -4.745 -1.214 1.00 92.56 99 SER A C 1
ATOM 734 O O . SER A 1 99 ? -9.249 -5.953 -1.033 1.00 92.56 99 SER A O 1
ATOM 736 N N . PHE A 1 100 ? -8.926 -3.868 -0.240 1.00 94.62 100 PHE A N 1
ATOM 737 C CA . PHE A 1 100 ? -8.788 -4.210 1.179 1.00 94.62 100 PHE A CA 1
ATOM 738 C C . PHE A 1 100 ? -9.936 -3.632 2.013 1.00 94.62 100 PHE A C 1
ATOM 740 O O . PHE A 1 100 ? -9.833 -3.473 3.223 1.00 94.62 100 PHE A O 1
ATOM 747 N N . ALA A 1 101 ? -11.051 -3.286 1.361 1.00 91.56 101 ALA A N 1
ATOM 748 C CA . ALA A 1 101 ? -12.165 -2.601 2.010 1.00 91.56 101 ALA A CA 1
ATOM 749 C C . ALA A 1 101 ? -12.814 -3.404 3.152 1.00 91.56 101 ALA A C 1
ATOM 751 O O . ALA A 1 101 ? -13.496 -2.823 3.989 1.00 91.56 101 ALA A O 1
ATOM 752 N N . ARG A 1 102 ? -12.622 -4.726 3.169 1.00 91.00 102 ARG A N 1
ATOM 753 C CA . ARG A 1 102 ? -13.157 -5.635 4.191 1.00 91.00 102 ARG A CA 1
ATOM 754 C C . ARG A 1 102 ? -12.073 -6.302 5.034 1.00 91.00 102 ARG A C 1
ATOM 756 O O . ARG A 1 102 ? -12.406 -7.082 5.911 1.00 91.00 102 ARG A O 1
ATOM 763 N N . ASP A 1 103 ? -10.802 -6.031 4.747 1.00 94.12 103 ASP A N 1
ATOM 764 C CA . ASP A 1 103 ? -9.692 -6.746 5.369 1.00 94.12 103 ASP A CA 1
ATOM 765 C C . ASP A 1 103 ? -8.464 -5.838 5.504 1.00 94.12 103 ASP A C 1
ATOM 767 O O . ASP A 1 103 ? -7.530 -5.841 4.695 1.00 94.12 103 ASP A O 1
ATOM 771 N N . ILE A 1 104 ? -8.521 -4.995 6.536 1.00 95.31 104 ILE A N 1
ATOM 772 C CA . ILE A 1 104 ? -7.438 -4.076 6.897 1.00 95.31 104 ILE A CA 1
ATOM 773 C C . ILE A 1 104 ? -6.243 -4.847 7.478 1.00 95.31 104 ILE A C 1
ATOM 775 O O . ILE A 1 104 ? -5.104 -4.424 7.291 1.00 95.31 104 ILE A O 1
ATOM 779 N N . ALA A 1 105 ? -6.476 -5.994 8.123 1.00 95.44 105 ALA A N 1
ATOM 780 C CA . ALA A 1 105 ? -5.411 -6.824 8.676 1.00 95.44 105 ALA A CA 1
ATOM 781 C C . ALA A 1 105 ? -4.507 -7.372 7.562 1.00 95.44 105 ALA A C 1
ATOM 783 O O . ALA A 1 105 ? -3.289 -7.194 7.620 1.00 95.44 105 ALA A O 1
ATOM 784 N N . THR A 1 106 ? -5.093 -7.919 6.493 1.00 96.31 106 THR A N 1
ATOM 785 C CA . THR A 1 106 ? -4.329 -8.363 5.319 1.00 96.31 106 THR A CA 1
ATOM 786 C C . THR A 1 106 ? -3.594 -7.203 4.650 1.00 96.31 106 THR A C 1
ATOM 788 O O . THR A 1 106 ? -2.438 -7.355 4.256 1.00 96.31 106 THR A O 1
ATOM 791 N N . LEU A 1 107 ? -4.207 -6.015 4.565 1.00 96.69 107 LEU A N 1
ATOM 792 C CA . LEU A 1 107 ? -3.499 -4.831 4.070 1.00 96.69 107 LEU A CA 1
ATOM 793 C C . LEU A 1 107 ? -2.261 -4.513 4.922 1.00 96.69 107 LEU A C 1
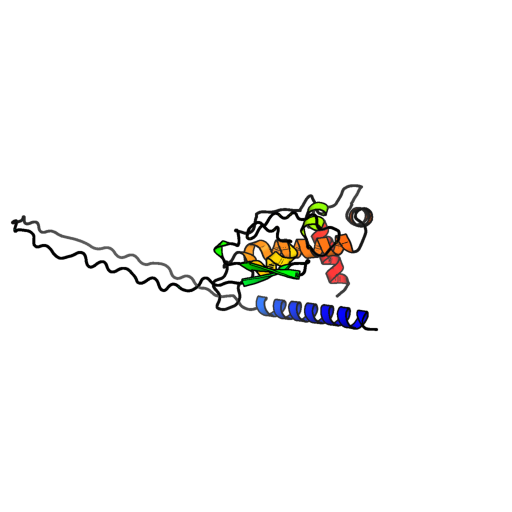ATOM 795 O O . LEU A 1 107 ? -1.196 -4.249 4.370 1.00 96.69 107 LEU A O 1
ATOM 799 N N . ASN A 1 108 ? -2.392 -4.554 6.249 1.00 96.94 108 ASN A N 1
ATOM 800 C CA . ASN A 1 108 ? -1.300 -4.283 7.181 1.00 96.94 108 ASN A CA 1
ATOM 801 C C . ASN A 1 108 ? -0.128 -5.264 7.013 1.00 96.94 108 ASN A C 1
ATOM 803 O O . ASN A 1 108 ? 1.027 -4.845 7.089 1.00 96.94 108 ASN A O 1
ATOM 807 N N . MET A 1 109 ? -0.434 -6.539 6.755 1.00 97.00 109 MET A N 1
ATOM 808 C CA . MET A 1 109 ? 0.549 -7.609 6.547 1.00 97.00 109 MET A CA 1
ATOM 809 C C . MET A 1 109 ? 1.282 -7.520 5.202 1.00 97.00 109 MET A C 1
ATOM 811 O O . MET A 1 109 ? 2.365 -8.079 5.062 1.00 97.00 109 MET A O 1
ATOM 815 N N . MET A 1 110 ? 0.693 -6.834 4.216 1.00 97.19 110 MET A N 1
ATOM 816 C CA . MET A 1 110 ? 1.269 -6.642 2.877 1.00 97.19 110 MET A CA 1
ATOM 817 C C . MET A 1 110 ? 1.897 -5.253 2.678 1.00 97.19 110 MET A C 1
ATOM 819 O O . MET A 1 110 ? 2.412 -4.958 1.596 1.00 97.19 110 MET A O 1
ATOM 823 N N . TRP A 1 111 ? 1.786 -4.363 3.671 1.00 97.31 111 TRP A N 1
ATOM 824 C CA . TRP A 1 111 ? 2.104 -2.948 3.494 1.00 97.31 111 TRP A CA 1
ATOM 825 C C . TRP A 1 111 ? 3.594 -2.695 3.274 1.00 97.31 111 TRP A C 1
ATOM 827 O O . TRP A 1 111 ? 3.948 -2.086 2.270 1.00 97.31 111 TRP A O 1
ATOM 837 N N . ASP A 1 112 ? 4.453 -3.172 4.166 1.00 96.62 112 ASP A N 1
ATOM 838 C CA . ASP A 1 112 ? 5.909 -3.042 4.085 1.00 96.62 112 ASP A CA 1
ATOM 839 C C . ASP A 1 112 ? 6.572 -4.348 4.522 1.00 96.62 112 ASP A C 1
ATOM 841 O O . ASP A 1 112 ? 5.976 -5.133 5.258 1.00 96.62 112 ASP A O 1
ATOM 845 N N . ASP A 1 113 ? 7.801 -4.544 4.067 1.00 95.88 113 ASP A N 1
ATOM 846 C CA . ASP A 1 113 ? 8.659 -5.700 4.327 1.00 95.88 113 ASP A CA 1
ATOM 847 C C . ASP A 1 113 ? 9.681 -5.470 5.454 1.00 95.88 113 ASP A C 1
ATOM 849 O O . ASP A 1 113 ? 10.517 -6.329 5.717 1.00 95.88 113 ASP A O 1
ATOM 853 N N . THR A 1 114 ? 9.602 -4.326 6.140 1.00 93.25 114 THR A N 1
ATOM 854 C CA . THR A 1 114 ? 10.502 -3.953 7.248 1.00 93.25 114 THR A CA 1
ATOM 855 C C . THR A 1 114 ? 9.912 -4.220 8.630 1.00 93.25 114 THR A C 1
ATOM 857 O O . THR A 1 114 ? 10.635 -4.298 9.621 1.00 93.25 114 THR A O 1
ATOM 860 N N . SER A 1 115 ? 8.588 -4.318 8.719 1.00 91.75 115 SER A N 1
ATOM 861 C CA . SER A 1 115 ? 7.861 -4.526 9.965 1.00 91.75 115 SER A CA 1
ATOM 862 C C . SER A 1 115 ? 7.634 -6.007 10.249 1.00 91.75 115 SER A C 1
ATOM 864 O O . SER A 1 115 ? 7.534 -6.836 9.347 1.00 91.75 115 SER A O 1
ATOM 866 N N . GLU A 1 116 ? 7.435 -6.333 11.525 1.00 92.75 116 GLU A N 1
ATOM 867 C CA . GLU A 1 116 ? 7.057 -7.678 11.989 1.00 92.75 116 GLU A CA 1
ATOM 868 C C . GLU A 1 116 ? 5.728 -8.193 11.402 1.00 92.75 116 GLU A C 1
ATOM 870 O O . GLU A 1 116 ? 5.408 -9.383 11.474 1.00 92.75 116 GLU A O 1
ATOM 875 N N . HIS A 1 117 ? 4.927 -7.299 10.818 1.00 93.12 117 HIS A N 1
ATOM 876 C CA . HIS A 1 117 ? 3.663 -7.649 10.184 1.00 93.12 117 HIS A CA 1
ATOM 877 C C . HIS A 1 117 ? 3.853 -8.318 8.822 1.00 93.12 117 HIS A C 1
ATOM 879 O O . HIS A 1 117 ? 2.933 -8.998 8.359 1.00 93.12 117 HIS A O 1
ATOM 885 N N . TRP A 1 118 ? 5.019 -8.144 8.195 1.00 94.94 118 TRP A N 1
ATOM 886 C CA . TRP A 1 118 ? 5.318 -8.713 6.891 1.00 94.94 118 TRP A CA 1
ATOM 887 C C . TRP A 1 118 ? 5.233 -10.239 6.915 1.00 94.94 118 TRP A C 1
ATOM 889 O O . TRP A 1 118 ? 5.898 -10.910 7.706 1.00 94.94 118 TRP A O 1
ATOM 899 N N . LYS A 1 119 ? 4.416 -10.809 6.024 1.00 92.00 119 LYS A N 1
ATOM 900 C CA . LYS A 1 119 ? 4.270 -12.271 5.876 1.00 92.00 119 LYS A CA 1
ATOM 901 C C . LYS A 1 119 ? 4.920 -12.836 4.622 1.00 92.00 119 LYS A C 1
ATOM 903 O O . LYS A 1 119 ? 4.606 -13.958 4.235 1.00 92.00 119 LYS A O 1
ATOM 908 N N . ASN A 1 120 ? 5.816 -12.078 3.991 1.00 92.06 120 ASN A N 1
ATOM 909 C CA . ASN A 1 120 ? 6.449 -12.484 2.738 1.00 92.06 120 ASN A CA 1
ATOM 910 C C . ASN A 1 120 ? 5.431 -12.820 1.625 1.00 92.06 120 ASN A C 1
ATOM 912 O O . ASN A 1 120 ? 5.680 -13.661 0.759 1.00 92.06 120 ASN A O 1
ATOM 916 N N . ASP A 1 121 ? 4.267 -12.162 1.657 1.00 92.12 121 ASP A N 1
ATOM 917 C CA . ASP A 1 121 ? 3.211 -12.311 0.662 1.00 92.12 121 ASP A CA 1
ATOM 918 C C . ASP A 1 121 ? 2.780 -10.950 0.120 1.00 92.12 121 ASP A C 1
ATOM 920 O O . ASP A 1 121 ? 2.697 -9.951 0.833 1.00 92.12 121 ASP A O 1
ATOM 924 N N . SER A 1 122 ? 2.500 -10.918 -1.177 1.00 94.44 122 SER A N 1
ATOM 925 C CA . SER A 1 122 ? 2.001 -9.739 -1.864 1.00 94.44 122 SER A CA 1
ATOM 926 C C . SER A 1 122 ? 1.265 -10.139 -3.130 1.00 94.44 122 SER A C 1
ATOM 928 O O . SER A 1 122 ? 1.585 -11.123 -3.800 1.00 94.44 122 SER A O 1
ATOM 930 N N . LYS A 1 123 ? 0.294 -9.308 -3.508 1.00 93.44 123 LYS A N 1
ATOM 931 C CA . LYS A 1 123 ? -0.434 -9.438 -4.774 1.00 93.44 123 LYS A CA 1
ATOM 932 C C . LYS A 1 123 ? 0.415 -9.081 -5.993 1.00 93.44 123 LYS A C 1
ATOM 934 O O . LYS A 1 123 ? -0.004 -9.362 -7.111 1.00 93.44 123 LYS A O 1
ATOM 939 N N . MET A 1 124 ? 1.577 -8.462 -5.795 1.00 94.81 124 MET A N 1
ATOM 940 C CA . MET A 1 124 ? 2.499 -8.108 -6.865 1.00 94.81 124 MET A CA 1
ATOM 941 C C . MET A 1 124 ? 3.848 -8.780 -6.644 1.00 94.81 124 MET A C 1
ATOM 943 O O . MET A 1 124 ? 4.411 -8.714 -5.551 1.00 94.81 124 MET A O 1
ATOM 947 N N . ARG A 1 125 ? 4.374 -9.390 -7.708 1.00 96.62 125 ARG A N 1
ATOM 948 C CA . ARG A 1 125 ? 5.709 -9.984 -7.743 1.00 96.62 125 ARG A CA 1
ATOM 949 C C . ARG A 1 125 ? 6.492 -9.416 -8.916 1.00 96.62 125 ARG A C 1
ATOM 951 O O . ARG A 1 125 ? 5.925 -9.238 -9.991 1.00 96.62 125 ARG A O 1
ATOM 958 N N . ILE A 1 126 ? 7.776 -9.157 -8.708 1.00 96.62 126 ILE A N 1
ATOM 959 C CA . ILE A 1 126 ? 8.727 -8.779 -9.759 1.00 96.62 126 ILE A CA 1
ATOM 960 C C . ILE A 1 126 ? 9.838 -9.821 -9.719 1.00 96.62 126 ILE A C 1
ATOM 962 O O . ILE A 1 126 ? 10.437 -10.038 -8.668 1.00 96.62 126 ILE A O 1
ATOM 966 N N . LYS A 1 127 ? 10.075 -10.514 -10.841 1.00 95.25 127 LYS A N 1
ATOM 967 C CA . LYS A 1 127 ? 11.066 -11.607 -10.936 1.00 95.25 127 LYS A CA 1
ATOM 968 C C . LYS A 1 127 ? 10.895 -12.675 -9.837 1.00 95.25 127 LYS A C 1
ATOM 970 O O . LYS A 1 127 ? 11.860 -13.156 -9.258 1.00 95.25 127 LYS A O 1
ATOM 975 N N . GLY A 1 128 ? 9.643 -13.006 -9.509 1.00 94.44 128 GLY A N 1
ATOM 976 C CA . GLY A 1 128 ? 9.283 -13.980 -8.467 1.00 94.44 128 GLY A CA 1
ATOM 977 C C . GLY A 1 128 ? 9.273 -13.439 -7.029 1.00 94.44 128 GLY A C 1
ATOM 978 O O . GLY A 1 128 ? 8.623 -14.041 -6.168 1.00 94.44 128 GLY A O 1
ATOM 979 N N . ILE A 1 129 ? 9.889 -12.283 -6.772 1.00 95.50 129 ILE A N 1
ATOM 980 C CA . ILE A 1 129 ? 10.003 -11.688 -5.434 1.00 95.50 129 ILE A CA 1
ATOM 981 C C . ILE A 1 129 ? 8.704 -10.940 -5.081 1.00 95.50 129 ILE A C 1
ATOM 983 O O . ILE A 1 129 ? 8.267 -10.109 -5.885 1.00 95.50 129 ILE A O 1
ATOM 987 N N . PRO A 1 130 ? 8.058 -11.215 -3.927 1.00 96.25 130 PRO A N 1
ATOM 988 C CA . PRO A 1 130 ? 6.904 -10.449 -3.462 1.00 96.25 130 PRO A CA 1
ATOM 989 C C . PRO A 1 130 ? 7.293 -9.008 -3.146 1.00 96.25 130 PRO A C 1
ATOM 991 O O . PRO A 1 130 ? 8.265 -8.756 -2.446 1.00 96.25 130 PRO A O 1
ATOM 994 N N . ILE A 1 131 ? 6.500 -8.060 -3.641 1.00 97.25 131 ILE A N 1
ATOM 995 C CA . ILE A 1 131 ? 6.773 -6.635 -3.475 1.00 97.25 131 ILE A CA 1
ATOM 996 C C . ILE A 1 131 ? 5.739 -6.006 -2.554 1.00 97.25 131 ILE A C 1
ATOM 998 O O . ILE A 1 131 ? 4.553 -5.948 -2.902 1.00 97.25 131 ILE A O 1
ATOM 1002 N N . ALA A 1 132 ? 6.184 -5.492 -1.412 1.00 97.38 132 ALA A N 1
ATOM 1003 C CA . ALA A 1 132 ? 5.315 -4.805 -0.470 1.00 97.38 132 ALA A CA 1
ATOM 1004 C C . ALA A 1 132 ? 4.614 -3.584 -1.100 1.00 97.38 132 ALA A C 1
ATOM 1006 O O . ALA A 1 132 ? 5.131 -2.926 -2.011 1.00 97.38 132 ALA A O 1
ATOM 1007 N N . ILE A 1 133 ? 3.403 -3.284 -0.626 1.00 97.31 133 ILE A N 1
ATOM 1008 C CA . ILE A 1 133 ? 2.536 -2.246 -1.210 1.00 97.31 133 ILE A CA 1
ATOM 1009 C C . ILE A 1 133 ? 3.166 -0.850 -1.106 1.00 97.31 133 ILE A C 1
ATOM 1011 O O . ILE A 1 133 ? 2.959 -0.013 -1.991 1.00 97.31 133 ILE A O 1
ATOM 1015 N N . VAL A 1 134 ? 3.970 -0.600 -0.072 1.00 97.06 134 VAL A N 1
ATOM 1016 C CA . VAL A 1 134 ? 4.664 0.673 0.154 1.00 97.06 134 VAL A CA 1
ATOM 1017 C C . VAL A 1 134 ? 5.502 1.090 -1.055 1.00 97.06 134 VAL A C 1
ATOM 1019 O O . VAL A 1 134 ? 5.503 2.271 -1.373 1.00 97.06 134 VAL A O 1
ATOM 1022 N N . TYR A 1 135 ? 6.082 0.142 -1.798 1.00 96.94 135 TYR A N 1
ATOM 1023 C CA . TYR A 1 135 ? 6.952 0.403 -2.952 1.00 96.94 135 TYR A CA 1
ATOM 1024 C C . TYR A 1 135 ? 6.219 0.636 -4.277 1.00 96.94 135 TYR A C 1
ATOM 1026 O O . TYR A 1 135 ? 6.839 0.917 -5.307 1.00 96.94 135 TYR A O 1
ATOM 1034 N N . TRP A 1 136 ? 4.891 0.500 -4.311 1.00 95.69 136 TRP A N 1
ATOM 1035 C CA . TRP A 1 136 ? 4.140 0.630 -5.564 1.00 95.69 136 TRP A CA 1
ATOM 1036 C C . TRP A 1 136 ? 4.229 2.042 -6.156 1.00 95.69 136 TRP A C 1
ATOM 1038 O O . TRP A 1 136 ? 4.177 2.196 -7.378 1.00 95.69 136 TRP A O 1
ATOM 1048 N N . ASN A 1 137 ? 4.394 3.073 -5.322 1.00 93.94 137 ASN A N 1
ATOM 1049 C CA . ASN A 1 137 ? 4.659 4.430 -5.799 1.00 93.94 137 ASN A CA 1
ATOM 1050 C C . ASN A 1 137 ? 5.969 4.473 -6.602 1.00 93.94 137 ASN A C 1
ATOM 1052 O O . ASN A 1 137 ? 5.977 4.999 -7.713 1.00 93.94 137 ASN A O 1
ATOM 1056 N N . ASP A 1 138 ? 7.043 3.880 -6.090 1.00 93.12 138 ASP A N 1
ATOM 1057 C CA . ASP A 1 138 ? 8.362 3.929 -6.706 1.00 93.12 138 ASP A CA 1
ATOM 1058 C C . ASP A 1 138 ? 8.372 3.122 -7.999 1.00 93.12 138 ASP A C 1
ATOM 1060 O O . ASP A 1 138 ? 8.934 3.564 -8.998 1.00 93.12 138 ASP A O 1
ATOM 1064 N N . ILE A 1 139 ? 7.659 1.999 -8.035 1.00 94.44 139 ILE A N 1
ATOM 1065 C CA . ILE A 1 139 ? 7.578 1.127 -9.210 1.00 94.44 139 ILE A CA 1
ATOM 1066 C C . ILE A 1 139 ? 6.769 1.751 -10.345 1.00 94.44 139 ILE A C 1
ATOM 1068 O O . ILE A 1 139 ? 7.204 1.706 -11.497 1.00 94.44 139 ILE A O 1
ATOM 1072 N N . TYR A 1 140 ? 5.603 2.334 -10.057 1.00 93.00 140 TYR A N 1
ATOM 1073 C CA . TYR A 1 140 ? 4.697 2.817 -11.106 1.00 93.00 140 TYR A CA 1
ATOM 1074 C C . TYR A 1 140 ? 4.877 4.294 -11.456 1.00 93.00 140 TYR A C 1
ATOM 1076 O O . TYR A 1 140 ? 4.391 4.723 -12.505 1.00 93.00 140 TYR A O 1
ATOM 1084 N N . THR A 1 141 ? 5.553 5.086 -10.620 1.00 89.94 141 THR A N 1
ATOM 1085 C CA . THR A 1 141 ? 5.793 6.500 -10.933 1.00 89.94 141 THR A CA 1
ATOM 1086 C C . THR A 1 141 ? 6.773 6.621 -12.094 1.00 89.94 141 THR A C 1
ATOM 1088 O O . THR A 1 141 ? 7.915 6.165 -12.013 1.00 89.94 141 THR A O 1
ATOM 1091 N N . SER A 1 142 ? 6.327 7.260 -13.174 1.00 82.56 142 SER A N 1
ATOM 1092 C CA . SER A 1 142 ? 7.176 7.666 -14.293 1.00 82.56 142 SER A CA 1
ATOM 1093 C C . SER A 1 142 ? 7.954 8.929 -13.924 1.00 82.56 142 SER A C 1
ATOM 1095 O O . SER A 1 142 ? 7.391 9.856 -13.339 1.00 82.56 142 SER A O 1
ATOM 1097 N N . LYS A 1 143 ? 9.234 8.994 -14.298 1.00 78.88 143 LYS A N 1
ATOM 1098 C CA . LYS A 1 143 ? 10.000 10.247 -14.264 1.00 78.88 143 LYS A CA 1
ATOM 1099 C C . LYS A 1 143 ? 9.752 11.038 -15.556 1.00 78.88 143 LYS A C 1
ATOM 1101 O O . LYS A 1 143 ? 9.480 10.414 -16.586 1.00 78.88 143 LYS A O 1
ATOM 1106 N N . PRO A 1 144 ? 9.869 12.378 -15.536 1.00 72.69 144 PRO A N 1
ATOM 1107 C CA . PRO A 1 144 ? 9.897 13.167 -16.763 1.00 72.69 144 PRO A CA 1
ATOM 1108 C C . PRO A 1 144 ? 10.937 12.590 -17.733 1.00 72.69 144 PRO A C 1
ATOM 1110 O O . PRO A 1 144 ? 12.020 12.195 -17.304 1.00 72.69 144 PRO A O 1
ATOM 1113 N N . ASN A 1 145 ? 10.595 12.509 -19.019 1.00 76.31 145 ASN A N 1
ATOM 1114 C CA . ASN A 1 145 ? 11.450 11.988 -20.098 1.00 76.31 145 ASN A CA 1
ATOM 1115 C C . ASN A 1 145 ? 11.748 10.477 -20.076 1.00 76.31 145 ASN A C 1
ATOM 1117 O O . ASN A 1 145 ? 12.501 10.001 -20.920 1.00 76.31 145 ASN A O 1
ATOM 1121 N N . ILE A 1 146 ? 11.135 9.699 -19.175 1.00 79.88 146 ILE A N 1
ATOM 1122 C CA . ILE A 1 146 ? 11.211 8.233 -19.205 1.00 79.88 146 ILE A CA 1
ATOM 1123 C C . ILE A 1 146 ? 9.819 7.676 -19.500 1.00 79.88 146 ILE A C 1
ATOM 1125 O O . ILE A 1 146 ? 8.899 7.827 -18.693 1.00 79.88 146 ILE A O 1
ATOM 1129 N N . ASN A 1 147 ? 9.662 6.988 -20.636 1.00 81.25 147 ASN A N 1
ATOM 1130 C CA . ASN A 1 147 ? 8.429 6.269 -20.963 1.00 81.25 147 ASN A CA 1
ATOM 1131 C C . ASN A 1 147 ? 8.317 4.987 -20.119 1.00 81.25 147 ASN A C 1
ATOM 1133 O O . ASN A 1 147 ? 8.550 3.877 -20.588 1.00 81.25 147 ASN A O 1
ATOM 1137 N N . TRP A 1 148 ? 8.014 5.159 -18.833 1.00 87.94 148 TRP A N 1
ATOM 1138 C CA . TRP A 1 148 ? 7.932 4.084 -17.852 1.00 87.94 148 TRP A CA 1
ATOM 1139 C C . TRP A 1 148 ? 6.491 3.876 -17.399 1.00 87.94 148 TRP A C 1
ATOM 1141 O O . TRP A 1 148 ? 5.949 4.749 -16.724 1.00 87.94 148 TRP A O 1
ATOM 1151 N N . LYS A 1 149 ? 5.873 2.735 -17.738 1.00 84.69 149 LYS A N 1
ATOM 1152 C CA . LYS A 1 149 ? 4.506 2.345 -17.314 1.00 84.69 149 LYS A CA 1
ATOM 1153 C C . LYS A 1 149 ? 3.516 3.531 -17.266 1.00 84.69 149 LYS A C 1
ATOM 1155 O O . LYS A 1 149 ? 2.905 3.790 -16.221 1.00 84.69 149 LYS A O 1
ATOM 1160 N N . PRO A 1 150 ? 3.352 4.279 -18.375 1.00 81.12 150 PRO A N 1
ATOM 1161 C CA . PRO A 1 150 ? 2.564 5.504 -18.374 1.00 81.12 150 PRO A CA 1
ATOM 1162 C C . PRO A 1 150 ? 1.131 5.227 -17.908 1.00 81.12 150 PRO A C 1
ATOM 1164 O O . PRO A 1 150 ? 0.551 4.186 -18.208 1.00 81.12 150 PRO A O 1
ATOM 1167 N N . LYS A 1 151 ? 0.548 6.180 -17.173 1.00 83.19 151 LYS A N 1
ATOM 1168 C CA . LYS A 1 151 ? -0.836 6.146 -16.652 1.00 83.19 151 LYS A CA 1
ATOM 1169 C C . LYS A 1 151 ? -1.135 5.074 -15.587 1.00 83.19 151 LYS A C 1
ATOM 1171 O O . LYS A 1 151 ? -2.162 5.205 -14.924 1.00 83.19 151 LYS A O 1
ATOM 1176 N N . GLN A 1 152 ? -0.257 4.098 -15.338 1.00 89.00 152 GLN A N 1
ATOM 1177 C CA . GLN A 1 152 ? -0.498 3.048 -14.334 1.00 89.00 152 GLN A CA 1
ATOM 1178 C C . GLN A 1 152 ? -0.580 3.622 -12.913 1.00 89.00 152 GLN A C 1
ATOM 1180 O O . GLN A 1 152 ? -1.535 3.358 -12.181 1.00 89.00 152 GLN A O 1
ATOM 1185 N N . TRP A 1 153 ? 0.354 4.512 -12.550 1.00 92.06 153 TRP A N 1
ATOM 1186 C CA . TRP A 1 153 ? 0.313 5.186 -11.250 1.00 92.06 153 TRP A CA 1
ATOM 1187 C C . TRP A 1 153 ? -0.962 6.010 -11.052 1.00 92.06 153 TRP A C 1
ATOM 1189 O O . TRP A 1 153 ? -1.551 5.983 -9.974 1.00 92.06 153 TRP A O 1
ATOM 1199 N N . LYS A 1 154 ? -1.448 6.691 -12.101 1.00 88.88 154 LYS A N 1
ATOM 1200 C CA . LYS A 1 154 ? -2.663 7.520 -12.031 1.00 88.88 154 LYS A CA 1
ATOM 1201 C C . LYS A 1 154 ? -3.878 6.714 -11.557 1.00 88.88 154 LYS A C 1
ATOM 1203 O O . LYS A 1 154 ? -4.667 7.236 -10.774 1.00 88.88 154 LYS A O 1
ATOM 1208 N N . GLY A 1 155 ? -4.010 5.459 -11.991 1.00 88.19 155 GLY A N 1
ATOM 1209 C CA . GLY A 1 155 ? -5.124 4.589 -11.603 1.00 88.19 155 GLY A CA 1
ATOM 1210 C C . GLY A 1 155 ? -5.057 4.093 -10.155 1.00 88.19 155 GLY A C 1
ATOM 1211 O O . GLY A 1 155 ? -6.093 3.948 -9.506 1.00 88.19 155 GLY A O 1
ATOM 1212 N N . ILE A 1 156 ? -3.854 3.856 -9.624 1.00 91.69 156 ILE A N 1
ATOM 1213 C CA . ILE A 1 156 ? -3.672 3.241 -8.300 1.00 91.69 156 ILE A CA 1
ATOM 1214 C C . ILE A 1 156 ? -3.367 4.249 -7.182 1.00 91.69 156 ILE A C 1
ATOM 1216 O O . ILE A 1 156 ? -3.675 3.972 -6.023 1.00 91.69 156 ILE A O 1
ATOM 1220 N N . LYS A 1 157 ? -2.846 5.441 -7.512 1.00 93.06 157 LYS A N 1
ATOM 1221 C CA . LYS A 1 157 ? -2.400 6.476 -6.559 1.00 93.06 157 LYS A CA 1
ATOM 1222 C C . LYS A 1 157 ? -3.423 6.771 -5.462 1.00 93.06 157 LYS A C 1
ATOM 1224 O O . LYS A 1 157 ? -3.063 6.824 -4.290 1.00 93.06 157 LYS A O 1
ATOM 1229 N N . GLY A 1 158 ? -4.696 6.943 -5.828 1.00 93.44 158 GLY A N 1
ATOM 1230 C CA . GLY A 1 158 ? -5.761 7.238 -4.863 1.00 93.44 158 GLY A CA 1
ATOM 1231 C C . GLY A 1 158 ? -5.984 6.104 -3.858 1.00 93.44 158 GLY A C 1
ATOM 1232 O O . GLY A 1 158 ? -6.063 6.347 -2.656 1.00 93.44 158 GLY A O 1
ATOM 1233 N N . LYS A 1 159 ? -6.017 4.850 -4.333 1.00 94.56 159 LYS A N 1
ATOM 1234 C CA . LYS A 1 159 ? -6.142 3.672 -3.460 1.00 94.56 159 LYS A CA 1
ATOM 1235 C C . LYS A 1 159 ? -4.915 3.515 -2.568 1.00 94.56 159 LYS A C 1
ATOM 1237 O O . LYS A 1 159 ? -5.068 3.348 -1.365 1.00 94.56 159 LYS A O 1
ATOM 1242 N N . TRP A 1 160 ? -3.723 3.639 -3.148 1.00 96.25 160 TRP A N 1
ATOM 1243 C CA . TRP A 1 160 ? -2.463 3.547 -2.416 1.00 96.25 160 TRP A CA 1
ATOM 1244 C C . TRP A 1 160 ? -2.385 4.571 -1.280 1.00 96.25 160 TRP A C 1
ATOM 1246 O O . TRP A 1 160 ? -2.027 4.226 -0.156 1.00 96.25 160 TRP A O 1
ATOM 1256 N N . PHE A 1 161 ? -2.798 5.816 -1.533 1.00 95.62 161 PHE A N 1
ATOM 1257 C CA . PHE A 1 161 ? -2.822 6.850 -0.501 1.00 95.62 161 PHE A CA 1
ATOM 1258 C C . PHE A 1 161 ? -3.818 6.527 0.622 1.00 95.62 161 PHE A C 1
ATOM 1260 O O . PHE A 1 161 ? -3.490 6.669 1.800 1.00 95.62 161 PHE A O 1
ATOM 1267 N N . ASN A 1 162 ? -5.010 6.035 0.277 1.00 95.94 162 ASN A N 1
ATOM 1268 C CA . ASN A 1 162 ? -5.994 5.596 1.267 1.00 95.94 162 ASN A CA 1
ATOM 1269 C C . ASN A 1 162 ? -5.473 4.429 2.119 1.00 95.94 162 ASN A C 1
ATOM 1271 O O . ASN A 1 162 ? -5.672 4.417 3.332 1.00 95.94 162 ASN A O 1
ATOM 1275 N N . TRP A 1 163 ? -4.773 3.471 1.506 1.00 97.38 163 TRP A N 1
ATOM 1276 C CA . TRP A 1 163 ? -4.123 2.376 2.226 1.00 97.38 163 TRP A CA 1
ATOM 1277 C C . TRP A 1 163 ? -3.050 2.880 3.185 1.00 97.38 163 TRP A C 1
ATOM 1279 O O . TRP A 1 163 ? -3.092 2.517 4.357 1.00 97.38 163 TRP A O 1
ATOM 1289 N N . LYS A 1 164 ? -2.165 3.778 2.732 1.00 96.44 164 LYS A N 1
ATOM 1290 C CA . LYS A 1 164 ? -1.127 4.399 3.570 1.00 96.44 164 LYS A CA 1
ATOM 1291 C C . LYS A 1 164 ? -1.714 5.015 4.838 1.00 96.44 164 LYS A C 1
ATOM 1293 O O . LYS A 1 164 ? -1.212 4.794 5.936 1.00 96.44 164 LYS A O 1
ATOM 1298 N N . VAL A 1 165 ? -2.777 5.799 4.674 1.00 95.94 165 VAL A N 1
ATOM 1299 C CA . VAL A 1 165 ? -3.475 6.474 5.774 1.00 95.94 165 VAL A CA 1
ATOM 1300 C C . VAL A 1 165 ? -4.044 5.465 6.768 1.00 95.94 165 VAL A C 1
ATOM 1302 O O . VAL A 1 165 ? -3.871 5.634 7.973 1.00 95.94 165 VAL A O 1
ATOM 1305 N N . ILE A 1 166 ? -4.726 4.433 6.270 1.00 96.38 166 ILE A N 1
ATOM 1306 C CA . ILE A 1 166 ? -5.360 3.429 7.127 1.00 96.38 166 ILE A CA 1
ATOM 1307 C C . ILE A 1 166 ? -4.312 2.625 7.878 1.00 96.38 166 ILE A C 1
ATOM 1309 O O . ILE A 1 166 ? -4.433 2.501 9.090 1.00 96.38 166 ILE A O 1
ATOM 1313 N N . VAL A 1 167 ? -3.280 2.122 7.195 1.00 96.94 167 VAL A N 1
ATOM 1314 C CA . VAL A 1 167 ? -2.217 1.336 7.839 1.00 96.94 167 VAL A CA 1
ATOM 1315 C C . VAL A 1 167 ? -1.521 2.159 8.912 1.00 96.94 167 VAL A C 1
ATOM 1317 O O . VAL A 1 167 ? -1.319 1.662 10.016 1.00 96.94 167 VAL A O 1
ATOM 1320 N N . ARG A 1 168 ? -1.221 3.435 8.634 1.00 95.50 168 ARG A N 1
ATOM 1321 C CA . ARG A 1 168 ? -0.653 4.335 9.641 1.00 95.50 168 ARG A CA 1
ATOM 1322 C C . ARG A 1 168 ? -1.536 4.386 10.889 1.00 95.50 168 ARG A C 1
ATOM 1324 O O . ARG A 1 168 ? -1.047 4.091 11.972 1.00 95.50 168 ARG A O 1
ATOM 1331 N N . ARG A 1 169 ? -2.826 4.708 10.743 1.00 95.81 169 ARG A N 1
ATOM 1332 C CA . ARG A 1 169 ? -3.742 4.793 11.891 1.00 95.81 169 ARG A CA 1
ATOM 1333 C C . ARG A 1 169 ? -3.907 3.450 12.604 1.00 95.81 169 ARG A C 1
ATOM 1335 O O . ARG A 1 169 ? -4.011 3.424 13.826 1.00 95.81 169 ARG A O 1
ATOM 1342 N N . TYR A 1 170 ? -3.963 2.361 11.843 1.00 95.69 170 TYR A N 1
ATOM 1343 C CA . TYR A 1 170 ? -4.119 1.003 12.354 1.00 95.69 170 TYR A CA 1
ATOM 1344 C C . TYR A 1 170 ? -2.937 0.586 13.229 1.00 95.69 170 TYR A C 1
ATOM 1346 O O . TYR A 1 170 ? -3.145 -0.095 14.220 1.00 95.69 170 TYR A O 1
ATOM 1354 N N . ARG A 1 171 ? -1.722 1.042 12.900 1.00 95.19 171 ARG A N 1
ATOM 1355 C CA . ARG A 1 171 ? -0.496 0.791 13.675 1.00 95.19 171 ARG A CA 1
ATOM 1356 C C . ARG A 1 171 ? -0.254 1.772 14.822 1.00 95.19 171 ARG A C 1
ATOM 1358 O O . ARG A 1 171 ? 0.599 1.513 15.661 1.00 95.19 171 ARG A O 1
ATOM 1365 N N . GLU A 1 172 ? -0.969 2.895 14.871 1.00 94.12 172 GLU A N 1
ATOM 1366 C CA . GLU A 1 172 ? -0.901 3.838 16.001 1.00 94.12 172 GLU A CA 1
ATOM 1367 C C . GLU A 1 172 ? -1.565 3.271 17.271 1.00 94.12 172 GLU A C 1
ATOM 1369 O O . GLU A 1 172 ? -1.352 3.792 18.363 1.00 94.12 172 GLU A O 1
ATOM 1374 N N . SER A 1 173 ? -2.358 2.205 17.144 1.00 90.94 173 SER A N 1
ATOM 1375 C CA . SER A 1 173 ? -3.034 1.522 18.250 1.00 90.94 173 SER A CA 1
ATOM 1376 C C . SER A 1 173 ? -3.049 0.004 18.033 1.00 90.94 173 SER A C 1
ATOM 1378 O O . SER A 1 173 ? -2.583 -0.486 17.010 1.00 90.94 173 SER A O 1
ATOM 1380 N N . SER A 1 174 ? -3.604 -0.764 18.974 1.00 93.31 174 SER A N 1
ATOM 1381 C CA . SER A 1 174 ? -3.888 -2.183 18.726 1.00 93.31 174 SER A CA 1
ATOM 1382 C C . SER A 1 174 ? -5.094 -2.354 17.781 1.00 93.31 174 SER A C 1
ATOM 1384 O O . SER A 1 174 ? -5.910 -1.430 17.664 1.00 93.31 174 SER A O 1
ATOM 1386 N N . PRO A 1 175 ? -5.256 -3.527 17.135 1.00 93.69 175 PRO A N 1
ATOM 1387 C CA . PRO A 1 175 ? -6.435 -3.838 16.322 1.00 93.69 175 PRO A CA 1
ATOM 1388 C C . PRO A 1 175 ? -7.759 -3.626 17.063 1.00 93.69 175 PRO A C 1
ATOM 1390 O O . PRO A 1 175 ? -8.673 -3.011 16.519 1.00 93.69 175 PRO A O 1
ATOM 1393 N N . ASP A 1 176 ? -7.842 -4.063 18.319 1.00 94.12 176 ASP A N 1
ATOM 1394 C CA . ASP A 1 176 ? -9.061 -3.939 19.125 1.00 94.12 176 ASP A CA 1
ATOM 1395 C C . ASP A 1 176 ? -9.395 -2.475 19.415 1.00 94.12 176 ASP A C 1
ATOM 1397 O O . ASP A 1 176 ? -10.543 -2.060 19.290 1.00 94.12 176 ASP A O 1
ATOM 1401 N N . GLN A 1 177 ? -8.385 -1.658 19.727 1.00 94.81 177 GLN A N 1
ATOM 1402 C CA . GLN A 1 177 ? -8.563 -0.220 19.951 1.00 94.81 177 GLN A CA 1
ATOM 1403 C C . GLN A 1 177 ? -8.941 0.516 18.662 1.00 94.81 177 GLN A C 1
ATOM 1405 O O . GLN A 1 177 ? -9.775 1.428 18.674 1.00 94.81 177 GLN A O 1
ATOM 1410 N N . PHE A 1 178 ? -8.361 0.103 17.533 1.00 95.81 178 PHE A N 1
ATOM 1411 C CA . PHE A 1 178 ? -8.737 0.627 16.227 1.00 95.81 178 PHE A CA 1
ATOM 1412 C C . PHE A 1 178 ? -10.216 0.346 15.955 1.00 95.81 178 PHE A C 1
ATOM 1414 O O . PHE A 1 178 ? -10.976 1.273 15.676 1.00 95.81 178 PHE A O 1
ATOM 1421 N N . TRP A 1 179 ? -10.655 -0.905 16.098 1.00 95.25 179 TRP A N 1
ATOM 1422 C CA . TRP A 1 179 ? -12.044 -1.264 15.834 1.00 95.25 179 TRP A CA 1
ATOM 1423 C C . TRP A 1 179 ? -13.015 -0.696 16.865 1.00 95.25 179 TRP A C 1
ATOM 1425 O O . TRP A 1 179 ? -14.094 -0.270 16.469 1.00 95.25 179 TRP A O 1
ATOM 1435 N N . ALA A 1 180 ? -12.628 -0.560 18.134 1.00 94.31 180 ALA A N 1
ATOM 1436 C CA . ALA A 1 180 ? -13.424 0.154 19.132 1.00 94.31 180 ALA A CA 1
ATOM 1437 C C . ALA A 1 180 ? -13.663 1.620 18.726 1.00 94.31 180 ALA A C 1
ATOM 1439 O O . ALA A 1 180 ? -14.775 2.127 18.853 1.00 94.31 180 ALA A O 1
ATOM 1440 N N . THR A 1 181 ? -12.644 2.283 18.167 1.00 93.75 181 THR A N 1
ATOM 1441 C CA . THR A 1 181 ? -12.761 3.661 17.653 1.00 93.75 181 THR A CA 1
ATOM 1442 C C . THR A 1 181 ? -13.624 3.731 16.388 1.00 93.75 181 THR A C 1
ATOM 1444 O O . THR A 1 181 ? -14.391 4.676 16.188 1.00 93.75 181 THR A O 1
ATOM 1447 N N . PHE A 1 182 ? -13.493 2.736 15.511 1.00 94.44 182 PHE A N 1
ATOM 1448 C CA . PHE A 1 182 ? -14.160 2.674 14.211 1.00 94.44 182 PHE A CA 1
ATOM 1449 C C . PHE A 1 182 ? -15.327 1.685 14.194 1.00 94.44 182 PHE A C 1
ATOM 1451 O O . PHE A 1 182 ? -15.517 0.971 13.209 1.00 94.44 182 PHE A O 1
ATOM 1458 N N . SER A 1 183 ? -16.130 1.682 15.257 1.00 94.25 183 SER A N 1
ATOM 1459 C CA . SER A 1 183 ? -17.399 0.960 15.320 1.00 94.25 183 SER A CA 1
ATOM 1460 C C . SER A 1 183 ? -18.534 1.872 15.772 1.00 94.25 183 SER A C 1
ATOM 1462 O O . SER A 1 183 ? -18.330 2.810 16.540 1.00 94.25 183 SER A O 1
ATOM 1464 N N . GLU A 1 184 ? -19.743 1.585 15.303 1.00 92.12 184 GLU A N 1
ATOM 1465 C CA . GLU A 1 184 ? -20.992 2.206 15.748 1.00 92.12 184 GLU A CA 1
ATOM 1466 C C . GLU A 1 184 ? -21.998 1.087 16.037 1.00 92.12 184 GLU A C 1
ATOM 1468 O O . GLU A 1 184 ? -22.155 0.169 15.234 1.00 92.12 184 GLU A O 1
ATOM 1473 N N . ASN A 1 185 ? -22.660 1.126 17.198 1.00 91.06 185 ASN A N 1
ATOM 1474 C CA . ASN A 1 185 ? -23.633 0.105 17.622 1.00 91.06 185 ASN A CA 1
ATOM 1475 C C . ASN A 1 185 ? -23.089 -1.339 17.574 1.00 91.06 185 ASN A C 1
ATOM 1477 O O . ASN A 1 185 ? -23.794 -2.273 17.200 1.00 91.06 185 ASN A O 1
ATOM 1481 N N . GLY A 1 186 ? -21.807 -1.517 17.912 1.00 88.31 186 GLY A N 1
ATOM 1482 C CA . GLY A 1 186 ? -21.133 -2.819 17.872 1.00 88.31 186 GLY A CA 1
ATOM 1483 C C . GLY A 1 186 ? -20.789 -3.325 16.465 1.00 88.31 186 GLY A C 1
ATOM 1484 O O . GLY A 1 186 ? -20.261 -4.426 16.339 1.00 88.31 186 GLY A O 1
ATOM 1485 N N . GLN A 1 187 ? -21.052 -2.546 15.408 1.00 92.50 187 GLN A N 1
ATOM 1486 C CA . GLN A 1 187 ? -20.663 -2.879 14.039 1.00 92.50 187 GLN A CA 1
ATOM 1487 C C . GLN A 1 187 ? -19.483 -2.034 13.571 1.00 92.50 187 GLN A C 1
ATOM 1489 O O . GLN A 1 187 ? -19.465 -0.815 13.737 1.00 92.50 187 GLN A O 1
ATOM 1494 N N . HIS A 1 188 ? -18.519 -2.688 12.923 1.00 93.88 188 HIS A N 1
ATOM 1495 C CA . HIS A 1 188 ? -17.379 -2.013 12.318 1.00 93.88 188 HIS A CA 1
ATOM 1496 C C . HIS A 1 188 ? -17.839 -1.081 11.197 1.00 93.88 188 HIS A C 1
ATOM 1498 O O . HIS A 1 188 ? -18.630 -1.453 10.325 1.00 93.88 188 HIS A O 1
ATOM 1504 N N . LEU A 1 189 ? -17.278 0.121 11.175 1.00 94.00 189 LEU A N 1
ATOM 1505 C CA . LEU A 1 189 ? -17.516 1.076 10.109 1.00 94.00 189 LEU A CA 1
ATOM 1506 C C . LEU A 1 189 ? -16.985 0.558 8.775 1.00 94.00 189 LEU A C 1
ATOM 1508 O O . LEU A 1 189 ? -15.915 -0.044 8.673 1.00 94.00 189 LEU A O 1
ATOM 1512 N N . GLY A 1 190 ? -17.714 0.877 7.708 1.00 93.69 190 GLY A N 1
ATOM 1513 C CA . GLY A 1 190 ? -17.251 0.611 6.355 1.00 93.69 190 GLY A CA 1
ATOM 1514 C C . GLY A 1 190 ? -15.992 1.414 6.014 1.00 93.69 190 GLY A C 1
ATOM 1515 O O . GLY A 1 190 ? -15.797 2.541 6.467 1.00 93.69 190 GLY A O 1
ATOM 1516 N N . TYR A 1 191 ? -15.172 0.875 5.114 1.00 93.56 191 TYR A N 1
ATOM 1517 C CA . TYR A 1 191 ? -13.907 1.474 4.669 1.00 93.56 191 TYR A CA 1
ATOM 1518 C C . TYR A 1 191 ? -13.986 2.973 4.321 1.00 93.56 191 TYR A C 1
ATOM 1520 O O . TYR A 1 191 ? -13.126 3.760 4.712 1.00 93.56 191 TYR A O 1
ATOM 1528 N N . LYS A 1 192 ? -15.036 3.397 3.601 1.00 94.56 192 LYS A N 1
ATOM 1529 C CA . LYS A 1 192 ? -15.239 4.815 3.255 1.00 94.56 192 LYS A CA 1
ATOM 1530 C C . LYS A 1 192 ? -15.546 5.684 4.478 1.00 94.56 192 LYS A C 1
ATOM 1532 O O . LYS A 1 192 ? -15.073 6.813 4.527 1.00 94.56 192 LYS A O 1
ATOM 1537 N N . ALA A 1 193 ? -16.304 5.169 5.445 1.00 95.50 193 ALA A N 1
ATOM 1538 C CA . ALA A 1 193 ? -16.619 5.886 6.678 1.00 95.50 193 ALA A CA 1
ATOM 1539 C C . ALA A 1 193 ? -15.361 6.068 7.542 1.00 95.50 193 ALA A C 1
ATOM 1541 O O . ALA A 1 193 ? -15.113 7.171 8.026 1.00 95.50 193 ALA A O 1
ATOM 1542 N N . ILE A 1 194 ? -14.509 5.038 7.626 1.00 96.00 194 ILE A N 1
ATOM 1543 C CA . ILE A 1 194 ? -13.191 5.128 8.277 1.00 96.00 194 ILE A CA 1
ATOM 1544 C C . ILE A 1 194 ? -12.338 6.219 7.616 1.00 96.00 194 ILE A C 1
ATOM 1546 O O . ILE A 1 194 ? -11.821 7.099 8.300 1.00 96.00 194 ILE A O 1
ATOM 1550 N N . LEU A 1 195 ? -12.228 6.218 6.281 1.00 95.88 195 LEU A N 1
ATOM 1551 C CA . LEU A 1 195 ? -11.492 7.263 5.555 1.00 95.88 195 LEU A CA 1
ATOM 1552 C C . LEU A 1 195 ? -12.073 8.665 5.778 1.00 95.88 195 LEU A C 1
ATOM 1554 O O . LEU A 1 195 ? -11.306 9.621 5.884 1.00 95.88 195 LEU A O 1
ATOM 1558 N N . GLY A 1 196 ? -13.402 8.782 5.846 1.00 95.38 196 GLY A N 1
ATOM 1559 C CA . GLY A 1 196 ? -14.101 10.029 6.146 1.00 95.38 196 GLY A CA 1
ATOM 1560 C C . GLY A 1 196 ? -13.708 10.580 7.514 1.00 95.38 196 GLY A C 1
ATOM 1561 O O . GLY A 1 196 ? -13.216 11.705 7.590 1.00 95.38 196 GLY A O 1
ATOM 1562 N N . ARG A 1 197 ? -13.816 9.763 8.570 1.00 94.56 197 ARG A N 1
ATOM 1563 C CA . ARG A 1 197 ? -13.386 10.139 9.928 1.00 94.56 197 ARG A CA 1
ATOM 1564 C C . ARG A 1 1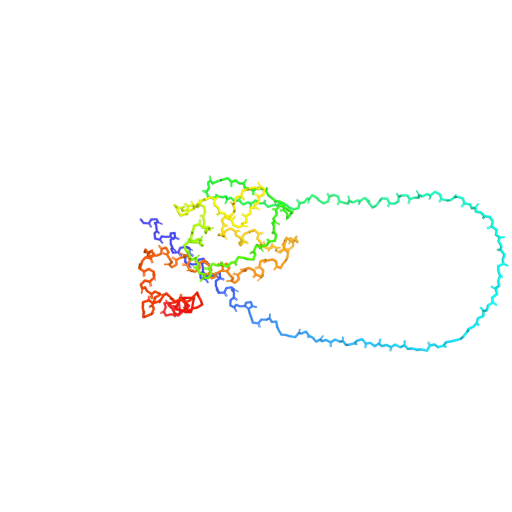97 ? -11.903 10.512 9.976 1.00 94.56 197 ARG A C 1
ATOM 1566 O O . ARG A 1 197 ? -11.563 11.592 10.444 1.00 94.56 197 ARG A O 1
ATOM 1573 N N . LEU A 1 198 ? -11.031 9.713 9.357 1.00 94.38 198 LEU A N 1
ATOM 1574 C CA . LEU A 1 198 ? -9.594 10.016 9.291 1.00 94.38 198 LEU A CA 1
ATOM 1575 C C . LEU A 1 198 ? -9.263 11.280 8.501 1.00 94.38 198 LEU A C 1
ATOM 1577 O O . LEU A 1 198 ? -8.182 11.848 8.667 1.00 94.38 198 LEU A O 1
ATOM 1581 N N . SER A 1 199 ? -10.123 11.686 7.570 1.00 91.94 199 SER A N 1
ATOM 1582 C CA . SER A 1 199 ? -9.970 12.962 6.880 1.00 91.94 199 SER A CA 1
ATOM 1583 C C . SER A 1 199 ? -10.398 14.136 7.756 1.00 91.94 199 SER A C 1
ATOM 1585 O O . SER A 1 199 ? -9.814 15.204 7.597 1.00 91.94 199 SER A O 1
ATOM 1587 N N . LEU A 1 200 ? -11.398 13.966 8.623 1.00 91.00 200 LEU A N 1
ATOM 1588 C CA . LEU A 1 200 ? -11.845 14.997 9.563 1.00 91.00 200 LEU A CA 1
ATOM 1589 C C . LEU A 1 200 ? -10.796 15.224 10.654 1.00 91.00 200 LEU A C 1
ATOM 1591 O O . LEU A 1 200 ? -10.330 16.348 10.803 1.00 91.00 200 LEU A O 1
ATOM 1595 N N . GLU A 1 201 ? -10.294 14.153 11.276 1.00 89.62 201 GLU A N 1
ATOM 1596 C CA . GLU A 1 201 ? -9.228 14.224 12.293 1.00 89.62 201 GLU A CA 1
ATOM 1597 C C . GLU A 1 201 ? -7.970 14.959 11.794 1.00 89.62 201 GLU A C 1
ATOM 1599 O O . GLU A 1 201 ? -7.268 15.619 12.555 1.00 89.62 201 GLU A O 1
ATOM 1604 N N . ARG A 1 202 ? -7.659 14.845 10.495 1.00 86.75 202 ARG A N 1
ATOM 1605 C CA . ARG A 1 202 ? -6.528 15.552 9.873 1.00 86.75 202 ARG A CA 1
ATOM 1606 C C . ARG A 1 202 ? -6.792 17.035 9.637 1.00 86.75 202 ARG A C 1
ATOM 1608 O O . ARG A 1 202 ? -5.834 17.794 9.607 1.00 86.75 202 ARG A O 1
ATOM 1615 N N . LYS A 1 203 ? -8.049 17.432 9.432 1.00 87.50 203 LYS A N 1
ATOM 1616 C CA . LYS A 1 203 ? -8.434 18.840 9.275 1.00 87.50 203 LYS A CA 1
ATOM 1617 C C . LYS A 1 203 ? -8.487 19.566 10.614 1.00 87.50 203 LYS A C 1
ATOM 1619 O O . LYS A 1 203 ? -8.215 20.748 10.639 1.00 87.50 203 LYS A O 1
ATOM 1624 N N . GLU A 1 204 ? -8.825 18.871 11.695 1.00 84.69 204 GLU A N 1
ATOM 1625 C CA . GLU A 1 204 ? -8.903 19.461 13.041 1.00 84.69 204 GLU A CA 1
ATOM 1626 C C . GLU A 1 204 ? -7.527 19.691 13.682 1.00 84.69 204 GLU A C 1
ATOM 1628 O O . GLU A 1 204 ? -7.391 20.518 14.576 1.00 84.69 204 GLU A O 1
ATOM 1633 N N . LYS A 1 205 ? -6.504 18.950 13.240 1.00 77.62 205 LYS A N 1
ATOM 1634 C CA . LYS A 1 205 ? -5.123 19.070 13.736 1.00 77.62 205 LYS A CA 1
ATOM 1635 C C . LYS A 1 205 ? -4.274 20.109 12.993 1.00 77.62 205 LYS A C 1
ATOM 1637 O O . LYS A 1 205 ? -3.146 20.345 13.416 1.00 77.62 205 LYS A O 1
ATOM 1642 N N . ASN A 1 206 ? -4.780 20.663 11.893 1.00 59.81 206 ASN A N 1
ATOM 1643 C CA . ASN A 1 206 ? -4.088 21.607 11.010 1.00 59.81 206 ASN A CA 1
ATOM 1644 C C . ASN A 1 206 ? -4.729 22.989 11.107 1.00 59.81 206 ASN A C 1
ATOM 1646 O O . ASN A 1 206 ? -3.972 23.974 10.984 1.00 59.81 206 ASN A O 1
#

Sequence (206 aa):
MVAQDVK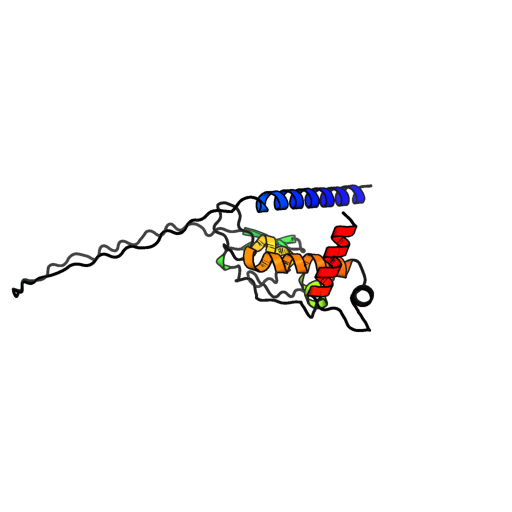QSIEITNMQLMQILQHITASLSHTTFYPTQHSVIGAPVQRQPAPAAAPSPILPSSLQPQGQSSMPVTRSLTLGDGQQLVFTADDVPVPPAVSFARDIATLNMMWDDTSEHWKNDSKMRIKGIPIAIVYWNDIYTSKPNINWKPKQWKGIKGKWFNWKVIVRRYRESSPDQFWATFSENGQHLGYKAILGRLSLERKEKN

Foldseek 3Di:
DVVVVVVVVVVVVVVVVVVVVVVVVPDDDDDDDDDDDDDDDDDDDDDDDDDDDDDDDDDPPPPPPPPPPPPFDKDWDQALVRDIDIDGLVLWDQPDPDDCQPPLLVLLCQAGPNDPSPPQDAPTDGPNGHDRLVCVCVQCDDDPPDPHNPPSCVVCVVVSVLSVLSSVLCVVDPVVVLQVVQDDPPHGHTSVVSSVVSVVVVVVVD